Protein AF-A0AAV8Z9W7-F1 (afdb_monomer_lite)

Sequence (298 aa):
MNSKKLKKGDIYALQKGNVKVIKWMDKRPVSMLSTCSNHNATLIETGKTQRNGDAVKKPLCVLDYNNAKKRSRFQPRKRKQTGRMRDAAKKMRTQTHETGEDCKFTKLKCFQNINVEEQRIIIKEFNVVPTYDSQNKNVMRMLLSTTIHIVEVPICYKAIISLHGITPRRLQTIQNQMTTHGKVLSDKRGRHKNRPHALSQNTLTKVNEHIQSLQGRKSHYSLNKSEKLYLPDELSVKKLHEMYLEKFKSFPISYHSYRKIFITDYNISFGYPRYDTCSKCDEFTSQESILKKEDSRS

Radius of gyration: 37.66 Å; chains: 1; bounding box: 87×57×101 Å

Structure (mmCIF, N/CA/C/O backbone):
data_AF-A0AAV8Z9W7-F1
#
_entry.id   AF-A0AAV8Z9W7-F1
#
loop_
_atom_site.group_PDB
_atom_site.id
_atom_site.type_symbol
_atom_site.label_atom_id
_atom_site.label_alt_id
_atom_site.label_comp_id
_atom_site.label_asym_id
_atom_site.label_entity_id
_atom_site.label_seq_id
_atom_site.pdbx_PDB_ins_code
_atom_site.Cartn_x
_atom_site.Cartn_y
_atom_site.Cartn_z
_atom_site.occupancy
_atom_site.B_iso_or_equiv
_atom_site.auth_seq_id
_atom_site.auth_comp_id
_atom_site.auth_asym_id
_atom_site.auth_atom_id
_atom_site.pdbx_PDB_model_num
ATOM 1 N N . MET A 1 1 ? -58.110 -17.222 29.889 1.00 40.84 1 MET A N 1
ATOM 2 C CA . MET A 1 1 ? -57.563 -18.585 30.089 1.00 40.84 1 MET A CA 1
ATOM 3 C C . MET A 1 1 ? -56.278 -18.484 30.897 1.00 40.84 1 MET A C 1
ATOM 5 O O . MET A 1 1 ? -55.318 -17.901 30.408 1.00 40.84 1 MET A O 1
ATOM 9 N N . ASN A 1 2 ? -56.284 -18.977 32.139 1.00 36.91 2 ASN A N 1
ATOM 10 C CA . ASN A 1 2 ? -55.142 -18.935 33.059 1.00 36.91 2 ASN A CA 1
ATOM 11 C C . ASN A 1 2 ? -53.870 -19.487 32.399 1.00 36.91 2 ASN A C 1
ATOM 13 O O . ASN A 1 2 ? -53.804 -20.670 32.061 1.00 36.91 2 ASN A O 1
ATOM 17 N N . SER A 1 3 ? -52.847 -18.646 32.225 1.00 53.34 3 SER A N 1
ATOM 18 C CA . SER A 1 3 ? -51.539 -19.092 31.750 1.00 53.34 3 SER A CA 1
ATOM 19 C C . SER A 1 3 ? -50.878 -19.920 32.852 1.00 53.34 3 SER A C 1
ATOM 21 O O . SER A 1 3 ? -50.260 -19.362 33.762 1.00 53.34 3 SER A O 1
ATOM 23 N N . LYS A 1 4 ? -51.020 -21.250 32.806 1.00 59.09 4 LYS A N 1
ATOM 24 C CA . LYS A 1 4 ? -50.243 -22.149 33.669 1.00 59.09 4 LYS A CA 1
ATOM 25 C C . LYS A 1 4 ? -48.762 -21.771 33.535 1.00 59.09 4 LYS A C 1
ATOM 27 O O . LYS A 1 4 ? -48.207 -21.806 32.435 1.00 59.09 4 LYS A O 1
ATOM 32 N N . LYS A 1 5 ? -48.135 -21.352 34.640 1.00 70.50 5 LYS A N 1
ATOM 33 C CA . LYS A 1 5 ? -46.687 -21.119 34.693 1.00 70.50 5 LYS A CA 1
ATOM 34 C C . LYS A 1 5 ? -46.006 -22.473 34.505 1.00 70.50 5 LYS A C 1
ATOM 36 O O . LYS A 1 5 ? -46.085 -23.329 35.377 1.00 70.50 5 LYS A O 1
ATOM 41 N N . LEU A 1 6 ? -45.393 -22.658 33.345 1.00 75.44 6 LEU A N 1
ATOM 42 C CA . LEU A 1 6 ? -44.648 -23.862 33.000 1.00 75.44 6 LEU A CA 1
ATOM 43 C C . LEU A 1 6 ? -43.367 -23.944 33.843 1.00 75.44 6 LEU A C 1
ATOM 45 O O . LEU A 1 6 ? -42.627 -22.960 33.947 1.00 75.44 6 LEU A O 1
ATOM 49 N N . LYS A 1 7 ? -43.098 -25.110 34.426 1.00 82.88 7 LYS A N 1
ATOM 50 C CA . LYS A 1 7 ? -41.852 -25.435 35.127 1.00 82.88 7 LYS A CA 1
ATOM 51 C C . LYS A 1 7 ? -40.765 -25.830 34.123 1.00 82.88 7 LYS A C 1
ATOM 53 O O . LYS A 1 7 ? -41.046 -26.144 32.970 1.00 82.88 7 LYS A O 1
ATOM 58 N N . LYS A 1 8 ? -39.498 -25.802 34.546 1.00 81.50 8 LYS A N 1
ATOM 59 C CA . LYS A 1 8 ? -38.365 -26.259 33.722 1.00 81.50 8 LYS A CA 1
ATOM 60 C C . LYS A 1 8 ? -38.578 -27.723 33.320 1.00 81.50 8 LYS A C 1
ATOM 62 O O . LYS A 1 8 ? -38.774 -28.566 34.186 1.00 81.50 8 LYS A O 1
ATOM 67 N N . GLY A 1 9 ? -38.489 -28.008 32.025 1.00 80.81 9 GLY A N 1
ATOM 68 C CA . GLY A 1 9 ? -38.781 -29.314 31.437 1.00 80.81 9 GLY A CA 1
ATOM 69 C C . GLY A 1 9 ? -40.189 -29.422 30.850 1.00 80.81 9 GLY A C 1
ATOM 70 O O . GLY A 1 9 ? -40.392 -30.251 29.969 1.00 80.81 9 GLY A O 1
ATOM 71 N N . ASP A 1 10 ? -41.129 -28.558 31.246 1.00 87.31 10 ASP A N 1
ATOM 72 C CA . ASP A 1 10 ? -42.495 -28.616 30.732 1.00 87.31 10 ASP A CA 1
ATOM 73 C C . ASP A 1 10 ? -42.547 -28.239 29.251 1.00 87.31 10 ASP A C 1
ATOM 75 O O . ASP A 1 10 ? -41.833 -27.352 28.761 1.00 87.31 10 ASP A O 1
ATOM 79 N N . ILE A 1 11 ? -43.456 -28.897 28.542 1.00 90.38 11 ILE A N 1
ATOM 80 C CA . ILE A 1 11 ? -43.748 -28.644 27.141 1.00 90.38 11 ILE A CA 1
ATOM 81 C C . ILE A 1 11 ? -45.256 -28.671 26.921 1.00 90.38 11 ILE A C 1
ATOM 83 O O . ILE A 1 11 ? -45.965 -29.498 27.487 1.00 90.38 11 ILE A O 1
ATOM 87 N N . TYR A 1 12 ? -45.752 -27.774 26.076 1.00 89.38 12 TYR A N 1
ATOM 88 C CA . TYR A 1 12 ? -47.088 -27.899 25.508 1.00 89.38 12 TYR A CA 1
ATOM 89 C C . TYR A 1 12 ? -47.067 -27.543 24.028 1.00 89.38 12 TYR A C 1
ATOM 91 O O . TYR A 1 12 ? -46.213 -26.781 23.563 1.00 89.38 12 TYR A O 1
ATOM 99 N N . ALA A 1 13 ? -48.032 -28.083 23.291 1.00 88.69 13 ALA A N 1
ATOM 100 C CA . ALA A 1 13 ? -48.260 -27.728 21.904 1.00 88.69 13 ALA A CA 1
ATOM 101 C C . ALA A 1 13 ? -49.717 -27.332 21.679 1.00 88.69 13 ALA A C 1
ATOM 103 O O . ALA A 1 13 ? -50.625 -27.874 22.302 1.00 88.69 13 ALA A O 1
ATOM 104 N N . LEU A 1 14 ? -49.918 -26.383 20.773 1.00 90.06 14 LEU A N 1
ATOM 105 C CA . LEU A 1 14 ? -51.214 -26.002 20.228 1.00 90.06 14 LEU A CA 1
ATOM 106 C C . LEU A 1 14 ? -51.161 -26.212 18.719 1.00 90.06 14 LEU A C 1
ATOM 108 O O . LEU A 1 14 ? -50.183 -25.819 18.083 1.00 90.06 14 LEU A O 1
ATOM 112 N N . GLN A 1 15 ? -52.201 -26.805 18.143 1.00 91.38 15 GLN A N 1
ATOM 113 C CA . GLN A 1 15 ? -52.314 -26.993 16.701 1.00 91.38 15 GLN A CA 1
ATOM 114 C C . GLN A 1 15 ? -53.577 -26.305 16.186 1.00 91.38 15 GLN A C 1
ATOM 116 O O . GLN A 1 15 ? -54.659 -26.490 16.739 1.00 91.38 15 GLN A O 1
ATOM 121 N N . LYS A 1 16 ? -53.432 -25.515 15.118 1.00 90.62 16 LYS A N 1
ATOM 122 C CA . LYS A 1 16 ? -54.547 -24.937 14.361 1.00 90.62 16 LYS A CA 1
ATOM 123 C C . LYS A 1 16 ? -54.288 -25.176 12.875 1.00 90.62 16 LYS A C 1
ATOM 125 O O . LYS A 1 16 ? -53.366 -24.597 12.300 1.00 90.62 16 LYS A O 1
ATOM 130 N N . GLY A 1 17 ? -55.079 -26.059 12.266 1.00 90.06 17 GLY A N 1
ATOM 131 C CA . GLY A 1 17 ? -54.824 -26.550 10.909 1.00 90.06 17 GLY A CA 1
ATOM 132 C C . GLY A 1 17 ? -53.455 -27.236 10.809 1.00 90.06 17 GLY A C 1
ATOM 133 O O . GLY A 1 17 ? -53.114 -28.080 11.640 1.00 90.06 17 GLY A O 1
ATOM 134 N N . ASN A 1 18 ? -52.652 -26.823 9.826 1.00 90.88 18 ASN A N 1
ATOM 135 C CA . ASN A 1 18 ? -51.308 -27.364 9.579 1.00 90.88 18 ASN A CA 1
ATOM 136 C C . ASN A 1 18 ? -50.204 -26.682 10.399 1.00 90.88 18 ASN A C 1
ATOM 138 O O . ASN A 1 18 ? -49.037 -27.042 10.271 1.00 90.88 18 ASN A O 1
ATOM 142 N N . VAL A 1 19 ? -50.539 -25.685 11.223 1.00 91.62 19 VAL A N 1
ATOM 143 C CA . VAL A 1 19 ? -49.563 -24.938 12.020 1.00 91.62 19 VAL A CA 1
ATOM 144 C C . VAL A 1 19 ? -49.592 -25.428 13.464 1.00 91.62 19 VAL A C 1
ATOM 146 O O . VAL A 1 19 ? -50.640 -25.449 14.113 1.00 91.62 19 VAL A O 1
ATOM 149 N N . LYS A 1 20 ? -48.414 -25.779 13.979 1.00 93.06 20 LYS A N 1
ATOM 150 C CA . LYS A 1 20 ? -48.165 -26.172 15.364 1.00 93.06 20 LYS A CA 1
ATOM 151 C C . LYS A 1 20 ? -47.326 -25.107 16.064 1.00 93.06 20 LYS A C 1
ATOM 153 O O . LYS A 1 20 ? -46.276 -24.695 15.568 1.00 93.06 20 LYS A O 1
ATOM 158 N N . VAL A 1 21 ? -47.773 -24.691 17.241 1.00 93.00 21 VAL A N 1
ATOM 159 C CA . VAL A 1 21 ? -47.029 -23.842 18.173 1.00 93.00 21 VAL A CA 1
ATOM 160 C C . VAL A 1 21 ? -46.587 -24.717 19.333 1.00 93.00 21 VAL A C 1
ATOM 162 O O . VAL A 1 21 ? -47.425 -25.207 20.080 1.00 93.00 21 VAL A O 1
ATOM 165 N N . ILE A 1 22 ? -45.282 -24.913 19.493 1.00 93.56 22 ILE A N 1
ATOM 166 C CA . ILE A 1 22 ? -44.692 -25.726 20.560 1.00 93.56 22 ILE A CA 1
ATOM 167 C C . ILE A 1 22 ? -43.956 -24.791 21.510 1.00 93.56 22 ILE A C 1
ATOM 169 O O . ILE A 1 22 ? -43.027 -24.099 21.093 1.00 93.56 22 ILE A O 1
ATOM 173 N N . LYS A 1 23 ? -44.345 -24.772 22.784 1.00 92.44 23 LYS A N 1
ATOM 174 C CA . LYS A 1 23 ? -43.664 -24.000 23.824 1.00 92.44 23 LYS A CA 1
ATOM 175 C C . LYS A 1 23 ? -43.035 -24.943 24.836 1.00 92.44 23 LYS A C 1
ATOM 177 O O . LYS A 1 23 ? -43.714 -25.783 25.415 1.00 92.44 23 LYS A O 1
ATOM 182 N N . TRP A 1 24 ? -41.737 -24.785 25.041 1.00 93.25 24 TRP A N 1
ATOM 183 C CA . TRP A 1 24 ? -40.914 -25.608 25.917 1.00 93.25 24 TRP A CA 1
ATOM 184 C C . TRP A 1 24 ? -40.154 -24.722 26.902 1.00 93.25 24 TRP A C 1
ATOM 186 O O . TRP A 1 24 ? -39.603 -23.689 26.518 1.00 93.25 24 TRP A O 1
ATOM 196 N N . MET A 1 25 ? -40.119 -25.112 28.172 1.00 87.62 25 MET A N 1
ATOM 197 C CA . MET A 1 25 ? -39.335 -24.431 29.198 1.00 87.62 25 MET A CA 1
ATOM 198 C C . MET A 1 25 ? -37.992 -25.114 29.405 1.00 87.62 25 MET A C 1
ATOM 200 O O . MET A 1 25 ? -37.913 -26.194 29.984 1.00 87.62 25 MET A O 1
ATOM 204 N N . ASP A 1 26 ? -36.921 -24.436 29.009 1.00 84.25 26 ASP A N 1
ATOM 205 C CA . ASP A 1 26 ? -35.566 -24.756 29.464 1.00 84.25 26 ASP A CA 1
ATOM 206 C C . ASP A 1 26 ? -35.220 -23.858 30.671 1.00 84.25 26 ASP A C 1
ATOM 208 O O . ASP A 1 26 ? -36.028 -23.678 31.581 1.00 84.25 26 ASP A O 1
ATOM 212 N N . LYS A 1 27 ? -34.060 -23.192 30.660 1.00 81.25 27 LYS A N 1
ATOM 213 C CA . LYS A 1 27 ? -33.782 -22.028 31.520 1.00 81.25 27 LYS A CA 1
ATOM 214 C C . LYS A 1 27 ? -34.691 -20.829 31.219 1.00 81.25 27 LYS A C 1
ATOM 216 O O . LYS A 1 27 ? -34.863 -19.962 32.068 1.00 81.25 27 LYS A O 1
ATOM 221 N N . ARG A 1 28 ? -35.214 -20.741 29.992 1.00 81.94 28 ARG A N 1
ATOM 222 C CA . ARG A 1 28 ? -36.137 -19.703 29.508 1.00 81.94 28 ARG A CA 1
ATOM 223 C C . ARG A 1 28 ? -37.217 -20.355 28.633 1.00 81.94 28 ARG A C 1
ATOM 225 O O . ARG A 1 28 ? -36.940 -21.410 28.056 1.00 81.94 28 ARG A O 1
ATOM 232 N N . PRO A 1 29 ? -38.410 -19.747 28.506 1.00 88.44 29 PRO A N 1
ATOM 233 C CA . PRO A 1 29 ? -39.416 -20.207 27.555 1.00 88.44 29 PRO A CA 1
ATOM 234 C C . PRO A 1 29 ? -38.888 -20.108 26.125 1.00 88.44 29 PRO A C 1
ATOM 236 O O . PRO A 1 29 ? -38.445 -19.046 25.688 1.00 88.44 29 PRO A O 1
ATOM 239 N N . VAL A 1 30 ? -38.984 -21.207 25.389 1.00 90.81 30 VAL A N 1
ATOM 240 C CA . VAL A 1 30 ? -38.721 -21.286 23.954 1.00 90.81 30 VAL A CA 1
ATOM 241 C C . VAL A 1 30 ? -40.038 -21.601 23.262 1.00 90.81 30 VAL A C 1
ATOM 243 O O . VAL A 1 30 ? -40.653 -22.623 23.549 1.00 90.81 30 VAL A O 1
ATOM 246 N N . SER A 1 31 ? -40.461 -20.733 22.347 1.00 92.06 31 SER A N 1
ATOM 247 C CA . SER A 1 31 ? -41.635 -20.952 21.501 1.00 92.06 31 SER A CA 1
ATOM 248 C C . SER A 1 31 ? -41.185 -21.207 20.067 1.00 92.06 31 SER A C 1
ATOM 250 O O . SER A 1 31 ? -40.443 -20.406 19.503 1.00 92.06 31 SER A O 1
ATOM 252 N N . MET A 1 32 ? -41.649 -22.303 19.479 1.00 92.50 32 MET A N 1
ATOM 253 C CA . MET A 1 32 ? -41.390 -22.694 18.099 1.00 92.50 32 MET A CA 1
ATOM 254 C C . MET A 1 32 ? -42.704 -22.738 17.327 1.00 92.50 32 MET A C 1
ATOM 256 O O . MET A 1 32 ? -43.690 -23.299 17.800 1.00 92.50 32 MET A O 1
ATOM 260 N N . LEU A 1 33 ? -42.695 -22.179 16.124 1.00 93.31 33 LEU A N 1
ATOM 261 C CA . LEU A 1 33 ? -43.746 -22.344 15.127 1.00 93.31 33 LEU A CA 1
ATOM 262 C C . LEU A 1 33 ? -43.267 -23.354 14.094 1.00 93.31 33 LEU A C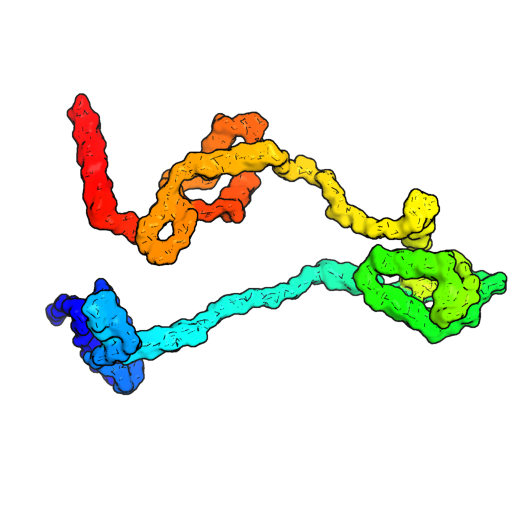 1
ATOM 264 O O . LEU A 1 33 ? -42.123 -23.283 13.641 1.00 93.31 33 LEU A O 1
ATOM 268 N N . SER A 1 34 ? -44.120 -24.299 13.722 1.00 91.19 34 SER A N 1
ATOM 269 C CA . SER A 1 34 ? -43.782 -25.259 12.685 1.00 91.19 34 SER A CA 1
ATOM 270 C C . SER A 1 34 ? -44.995 -25.775 11.933 1.00 91.19 34 SER A C 1
ATOM 272 O O . SER A 1 34 ? -46.063 -25.951 12.505 1.00 91.19 34 SER A O 1
ATOM 274 N N . THR A 1 35 ? -44.789 -26.061 10.654 1.00 92.69 35 THR A N 1
ATOM 275 C CA . THR A 1 35 ? -45.727 -26.768 9.781 1.00 92.69 35 THR A CA 1
ATOM 276 C C . THR A 1 35 ? -45.356 -28.239 9.569 1.00 92.69 35 THR A C 1
ATOM 278 O O . THR A 1 35 ? -46.045 -28.945 8.841 1.00 92.69 35 THR A O 1
ATOM 281 N N . CYS A 1 36 ? -44.274 -28.731 10.189 1.00 89.25 36 CYS A N 1
ATOM 282 C CA . CYS A 1 36 ? -43.839 -30.116 10.022 1.00 89.25 36 CYS A CA 1
ATOM 283 C C . CYS A 1 36 ? -44.758 -31.078 10.788 1.00 89.25 36 CYS A C 1
ATOM 285 O O . CYS A 1 36 ? -45.020 -30.906 11.985 1.00 89.25 36 CYS A O 1
ATOM 287 N N . SER A 1 37 ? -45.202 -32.140 10.117 1.00 85.94 37 SER A N 1
ATOM 288 C CA . SER A 1 37 ? -46.105 -33.147 10.688 1.00 85.94 37 SER A CA 1
ATOM 289 C C . SER A 1 37 ? -45.472 -33.932 11.842 1.00 85.94 37 SER A C 1
ATOM 291 O O . SER A 1 37 ? -46.160 -34.244 12.810 1.00 85.94 37 SER A O 1
ATOM 293 N N . ASN A 1 38 ? -44.162 -34.175 11.800 1.00 87.56 38 ASN A N 1
ATOM 294 C CA . ASN A 1 38 ? -43.409 -34.916 12.819 1.00 87.56 38 ASN A CA 1
ATOM 295 C C . ASN A 1 38 ? -43.036 -34.086 14.064 1.00 87.56 38 ASN A C 1
ATOM 297 O O . ASN A 1 38 ? -42.592 -34.641 15.068 1.00 87.56 38 ASN A O 1
ATOM 301 N N . HIS A 1 39 ? -43.213 -32.763 14.040 1.00 90.88 39 HIS A N 1
ATOM 302 C CA . HIS A 1 39 ? -42.937 -31.923 15.200 1.00 90.88 39 HIS A CA 1
ATOM 303 C C . HIS A 1 39 ? -44.073 -32.034 16.218 1.00 90.88 39 HIS A C 1
ATOM 305 O O . HIS A 1 39 ? -45.143 -31.456 16.032 1.00 90.88 39 HIS A O 1
ATOM 311 N N . ASN A 1 40 ? -43.828 -32.768 17.302 1.00 85.19 40 ASN A N 1
ATOM 312 C CA . ASN A 1 40 ? -44.799 -33.031 18.364 1.00 85.19 40 ASN A CA 1
ATOM 313 C C . ASN A 1 40 ? -44.292 -32.534 19.728 1.00 85.19 40 ASN A C 1
ATOM 315 O O . ASN A 1 40 ? -43.126 -32.162 19.880 1.00 85.19 40 ASN A O 1
ATOM 319 N N . ALA A 1 41 ? -45.173 -32.533 20.732 1.00 85.00 41 ALA A N 1
ATOM 320 C CA . ALA A 1 41 ? -44.874 -32.122 22.108 1.00 85.00 41 ALA A CA 1
ATOM 321 C C . ALA A 1 41 ? -44.085 -33.186 22.902 1.00 85.00 41 ALA A C 1
ATOM 323 O O . ALA A 1 41 ? -44.331 -33.395 24.086 1.00 85.00 41 ALA A O 1
ATOM 324 N N . THR A 1 42 ? -43.152 -33.878 22.255 1.00 86.25 42 THR A N 1
ATOM 325 C CA . THR A 1 42 ? -42.349 -34.947 22.853 1.00 86.25 42 THR A CA 1
ATOM 326 C C . THR A 1 42 ? -40.903 -34.500 22.994 1.00 86.25 42 THR A C 1
ATOM 328 O O . THR A 1 42 ? -40.319 -33.908 22.082 1.00 86.25 42 THR A O 1
ATOM 331 N N . LEU A 1 43 ? -40.312 -34.787 24.150 1.00 88.75 43 LEU A N 1
ATOM 332 C CA . LEU A 1 43 ? -38.910 -34.504 24.422 1.00 88.75 43 LEU A CA 1
ATOM 333 C C . LEU A 1 43 ? -38.048 -35.690 23.985 1.00 88.75 43 LEU A C 1
ATOM 335 O O . LEU A 1 43 ? -38.282 -36.818 24.405 1.00 88.75 43 LEU A O 1
ATOM 339 N N . ILE A 1 44 ? -37.041 -35.414 23.163 1.00 88.62 44 ILE A N 1
ATOM 340 C CA . ILE A 1 44 ? -36.108 -36.395 22.607 1.00 88.62 44 ILE A CA 1
ATOM 341 C C . ILE A 1 44 ? -34.730 -36.159 23.221 1.00 88.62 44 ILE A C 1
ATOM 343 O O . ILE A 1 44 ? -34.308 -35.014 23.418 1.00 88.62 44 ILE A O 1
ATOM 347 N N . GLU A 1 45 ? -34.024 -37.239 23.537 1.00 88.88 45 GLU A N 1
ATOM 348 C CA . GLU A 1 45 ? -32.658 -37.175 24.045 1.00 88.88 45 GLU A CA 1
ATOM 349 C C . GLU A 1 45 ? -31.696 -36.641 22.986 1.00 88.88 45 GLU A C 1
ATOM 351 O O . GLU A 1 45 ? -31.709 -37.031 21.823 1.00 88.88 45 GLU A O 1
ATOM 356 N N . THR A 1 46 ? -30.846 -35.704 23.395 1.00 84.38 46 THR A N 1
ATOM 357 C CA . THR A 1 46 ? -29.951 -34.993 22.472 1.00 84.38 46 THR A CA 1
ATOM 358 C C . THR A 1 46 ? -28.576 -35.647 22.316 1.00 84.38 46 THR A C 1
ATOM 360 O O . THR A 1 46 ? -27.705 -35.065 21.668 1.00 84.38 46 THR A O 1
ATOM 363 N N . GLY A 1 47 ? -28.357 -36.804 22.955 1.00 82.44 47 GLY A N 1
ATOM 364 C CA . GLY A 1 47 ? -27.050 -37.466 23.063 1.00 82.44 47 GLY A CA 1
ATOM 365 C C . GLY A 1 47 ? -26.039 -36.709 23.934 1.00 82.44 47 GLY A C 1
ATOM 366 O O . GLY A 1 47 ? -24.846 -36.987 23.888 1.00 82.44 47 GLY A O 1
ATOM 367 N N . LYS A 1 48 ? -26.493 -35.706 24.697 1.00 83.19 48 LYS A N 1
ATOM 368 C CA . LYS A 1 48 ? -25.664 -34.899 25.599 1.00 83.19 48 LYS A CA 1
ATOM 369 C C . LYS A 1 48 ? -26.093 -35.114 27.036 1.00 83.19 48 LYS A C 1
ATOM 371 O O . LYS A 1 48 ? -27.290 -35.140 27.310 1.00 83.19 48 LYS A O 1
ATOM 376 N N . THR A 1 49 ? -25.128 -35.158 27.938 1.00 87.38 49 THR A N 1
ATOM 377 C CA . THR A 1 49 ? -25.353 -35.224 29.381 1.00 87.38 49 THR A CA 1
ATOM 378 C C . THR A 1 49 ? -25.086 -33.869 30.031 1.00 87.38 49 THR A C 1
ATOM 380 O O . THR A 1 49 ? -24.268 -33.064 29.573 1.00 87.38 49 THR A O 1
ATOM 383 N N . GLN A 1 50 ? -25.845 -33.569 31.078 1.00 78.56 50 GLN A N 1
ATOM 384 C CA . GLN A 1 50 ? -25.573 -32.457 31.978 1.00 78.56 50 GLN A CA 1
ATOM 385 C C . GLN A 1 50 ? -24.420 -32.823 32.929 1.00 78.56 50 GLN A C 1
ATOM 387 O O . GLN A 1 50 ? -24.013 -33.977 33.028 1.00 78.56 50 GLN A O 1
ATOM 392 N N . ARG A 1 51 ? -23.886 -31.834 33.661 1.00 76.31 51 ARG A N 1
ATOM 393 C CA . ARG A 1 51 ? -22.792 -32.053 34.633 1.00 76.31 51 ARG A CA 1
ATOM 394 C C . ARG A 1 51 ? -23.168 -32.998 35.779 1.00 76.31 51 ARG A C 1
ATOM 396 O O . ARG A 1 51 ? -22.282 -33.567 36.395 1.00 76.31 51 ARG A O 1
ATOM 403 N N . ASN A 1 52 ? -24.458 -33.133 36.059 1.00 77.69 52 ASN A N 1
ATOM 404 C CA . ASN A 1 52 ? -25.016 -34.040 37.057 1.00 77.69 52 ASN A CA 1
ATOM 405 C C . ASN A 1 52 ? -25.309 -35.449 36.498 1.00 77.69 52 ASN A C 1
ATOM 407 O O . ASN A 1 52 ? -25.888 -36.255 37.208 1.00 77.69 52 ASN A O 1
ATOM 411 N N . GLY A 1 53 ? -24.943 -35.740 35.242 1.00 79.56 53 GLY A N 1
ATOM 412 C CA . GLY A 1 53 ? -25.151 -37.043 34.601 1.00 79.56 53 GLY A CA 1
ATOM 413 C C . GLY A 1 53 ? -26.459 -37.176 33.813 1.00 79.56 53 GLY A C 1
ATOM 414 O O . GLY A 1 53 ? -26.545 -38.035 32.940 1.00 79.56 53 GLY A O 1
ATOM 415 N N . ASP A 1 54 ? -27.440 -36.295 34.022 1.00 82.25 54 ASP A N 1
ATOM 416 C CA . ASP A 1 54 ? -28.752 -36.412 33.374 1.00 82.25 54 ASP A CA 1
ATOM 417 C C . ASP A 1 54 ? -28.696 -36.181 31.860 1.00 82.25 54 ASP A C 1
ATOM 419 O O . ASP A 1 54 ? -28.084 -35.220 31.374 1.00 82.25 54 ASP A O 1
ATOM 423 N N . ALA A 1 55 ? -29.432 -36.993 31.101 1.00 86.12 55 ALA A N 1
ATOM 424 C CA . ALA A 1 55 ? -29.610 -36.788 29.669 1.00 86.12 55 ALA A CA 1
ATOM 425 C C . ALA A 1 55 ? -30.343 -35.464 29.381 1.00 86.12 55 ALA A C 1
ATOM 427 O O . ALA A 1 55 ? -31.422 -35.173 29.902 1.00 86.12 55 ALA A O 1
ATOM 428 N N . VAL A 1 56 ? -29.772 -34.644 28.498 1.00 85.69 56 VAL A N 1
ATOM 429 C CA . VAL A 1 56 ? -30.399 -33.415 28.007 1.00 85.69 56 VAL A CA 1
ATOM 430 C C . VAL A 1 56 ? -31.469 -33.796 26.991 1.00 85.69 56 VAL A C 1
ATOM 432 O O . VAL A 1 56 ? -31.145 -34.339 25.931 1.00 85.69 56 VAL A O 1
ATOM 435 N N . LYS A 1 57 ? -32.724 -33.443 27.282 1.00 90.00 57 LYS A N 1
ATOM 436 C CA . LYS A 1 57 ? -33.885 -33.693 26.418 1.00 90.00 57 LYS A CA 1
ATOM 437 C C . LYS A 1 57 ? -34.415 -32.394 25.805 1.00 90.00 57 LYS A C 1
ATOM 439 O O . LYS A 1 57 ? -34.456 -31.366 26.482 1.00 90.00 57 LYS A O 1
ATOM 444 N N . LYS A 1 58 ? -34.790 -32.418 24.521 1.00 91.94 58 LYS A N 1
ATOM 445 C CA . LYS A 1 58 ? -35.325 -31.260 23.777 1.00 91.94 58 LYS A CA 1
ATOM 446 C C . LYS A 1 58 ? -36.426 -31.668 22.793 1.00 91.94 58 LYS A C 1
ATOM 448 O O . LYS A 1 58 ? -36.402 -32.797 22.313 1.00 91.94 58 LYS A O 1
ATOM 453 N N . PRO A 1 59 ? -37.351 -30.762 22.433 1.00 93.62 59 PRO A N 1
ATOM 454 C CA . PRO A 1 59 ? -38.338 -31.033 21.390 1.00 93.62 59 PRO A CA 1
ATOM 455 C C . PRO A 1 59 ? -37.674 -31.208 20.017 1.00 93.62 59 PRO A C 1
ATOM 457 O O . PRO A 1 59 ? -36.706 -30.502 19.710 1.00 93.62 59 PRO A O 1
ATOM 460 N N . LEU A 1 60 ? -38.236 -32.069 19.162 1.00 92.69 60 LEU A N 1
ATOM 461 C CA . LEU A 1 60 ? -37.708 -32.330 17.812 1.00 92.69 60 LEU A CA 1
ATOM 462 C C . LEU A 1 60 ? -37.554 -31.046 16.984 1.00 92.69 60 LEU A C 1
ATOM 464 O O . LEU A 1 60 ? -36.498 -30.793 16.413 1.00 92.69 60 LEU A O 1
ATOM 468 N N . CYS A 1 61 ? -38.559 -30.167 17.025 1.00 90.88 61 CYS A N 1
ATOM 469 C CA . CYS A 1 61 ? -38.548 -28.905 16.283 1.00 90.88 61 CYS A CA 1
ATOM 470 C C . CYS A 1 61 ? -37.363 -27.991 16.645 1.00 90.88 61 CYS A C 1
ATOM 472 O O . CYS A 1 61 ? -36.847 -27.259 15.799 1.00 90.88 61 CYS A O 1
ATOM 474 N N . VAL A 1 62 ? -36.901 -28.040 17.898 1.00 91.25 62 VAL A N 1
ATOM 475 C CA . VAL A 1 62 ? -35.738 -27.278 18.372 1.00 91.25 62 VAL A CA 1
ATOM 476 C C . VAL A 1 62 ? -34.441 -27.918 17.878 1.00 91.25 62 VAL A C 1
ATOM 478 O O . VAL A 1 62 ? -33.484 -27.206 17.561 1.00 91.25 62 VAL A O 1
ATOM 481 N N . LEU A 1 63 ? -34.379 -29.250 17.818 1.00 90.38 63 LEU A N 1
ATOM 482 C CA . LEU A 1 63 ? -33.224 -29.971 17.282 1.00 90.38 63 LEU A CA 1
ATOM 483 C C . LEU A 1 63 ? -33.043 -29.690 15.794 1.00 90.38 63 LEU A C 1
ATOM 485 O O . LEU A 1 63 ? -31.953 -29.278 15.390 1.00 90.38 63 LEU A O 1
ATOM 489 N N . ASP A 1 64 ? -34.118 -29.802 15.022 1.00 90.50 64 ASP A N 1
ATOM 490 C CA . ASP A 1 64 ? -34.101 -29.579 13.579 1.00 90.50 64 ASP A CA 1
ATOM 491 C C . ASP A 1 64 ? -33.733 -28.133 13.241 1.00 90.50 64 ASP A C 1
ATOM 493 O O . ASP A 1 64 ? -32.837 -27.897 12.426 1.00 90.50 64 ASP A O 1
ATOM 497 N N . TYR A 1 65 ? -34.300 -27.157 13.959 1.00 89.00 65 TYR A N 1
ATOM 498 C CA . TYR A 1 65 ? -33.916 -25.750 13.819 1.00 89.00 65 TYR A CA 1
ATOM 499 C C . TYR A 1 65 ? -32.422 -25.520 14.096 1.00 89.00 65 TYR A C 1
ATOM 501 O O . TYR A 1 65 ? -31.723 -24.858 13.323 1.00 89.00 65 TYR A O 1
ATOM 509 N N . ASN A 1 66 ? -31.894 -26.087 15.185 1.00 88.12 66 ASN A N 1
ATOM 510 C CA . ASN A 1 66 ? -30.479 -25.944 15.528 1.00 88.12 66 ASN A CA 1
ATOM 511 C C . ASN A 1 66 ? -29.562 -26.616 14.496 1.00 88.12 66 ASN A C 1
ATOM 513 O O . ASN A 1 66 ? -28.497 -26.078 14.184 1.00 88.12 66 ASN A O 1
ATOM 517 N N . ASN A 1 67 ? -29.956 -27.772 13.963 1.00 85.62 67 ASN A N 1
ATOM 518 C CA . ASN A 1 67 ? -29.204 -28.487 12.934 1.00 85.62 67 ASN A CA 1
ATOM 519 C C . ASN A 1 67 ? -29.195 -27.718 11.605 1.00 85.62 67 ASN A C 1
ATOM 521 O O . ASN A 1 67 ? -28.128 -27.557 11.006 1.00 85.62 67 ASN A O 1
ATOM 525 N N . ALA A 1 68 ? -30.329 -27.145 11.195 1.00 81.75 68 ALA A N 1
ATOM 526 C CA . ALA A 1 68 ? -30.410 -26.264 10.030 1.00 81.75 68 ALA A CA 1
ATOM 527 C C . ALA A 1 68 ? -29.527 -25.012 10.200 1.00 81.75 68 ALA A C 1
ATOM 529 O O . ALA A 1 68 ? -28.753 -24.658 9.307 1.00 81.75 68 ALA A O 1
ATOM 530 N N . LYS A 1 69 ? -29.542 -24.397 11.389 1.00 74.00 69 LYS A N 1
ATOM 531 C CA . LYS A 1 69 ? -28.730 -23.210 11.701 1.00 74.00 69 LYS A CA 1
ATOM 532 C C . LYS A 1 69 ? -27.218 -23.481 11.706 1.00 74.00 69 LYS A C 1
ATOM 534 O O . LYS A 1 69 ? -26.433 -22.578 11.424 1.00 74.00 69 LYS A O 1
ATOM 539 N N . LYS A 1 70 ? -26.777 -24.714 11.995 1.00 68.81 70 LYS A N 1
ATOM 540 C CA . LYS A 1 70 ? -25.358 -25.105 11.855 1.00 68.81 70 LYS A CA 1
ATOM 541 C C . LYS A 1 70 ? -24.908 -25.111 10.392 1.00 68.81 70 LYS A C 1
ATOM 543 O O . LYS A 1 70 ? -23.781 -24.705 10.119 1.00 68.81 70 LYS A O 1
ATOM 548 N N . ARG A 1 71 ? -25.779 -25.536 9.468 1.00 59.50 71 ARG A N 1
ATOM 549 C CA . ARG A 1 71 ? -25.500 -25.575 8.020 1.00 59.50 71 ARG A CA 1
ATOM 550 C C . ARG A 1 71 ? -25.493 -24.180 7.387 1.00 59.50 71 ARG A C 1
ATOM 552 O O . ARG A 1 71 ? -24.717 -23.939 6.472 1.00 59.50 71 ARG A O 1
ATOM 559 N N . SER A 1 72 ? -26.278 -23.238 7.914 1.00 51.50 72 SER A N 1
ATOM 560 C CA . SER A 1 72 ? -26.379 -21.867 7.392 1.00 51.50 72 SER A CA 1
ATOM 561 C C . SER A 1 72 ? -25.336 -20.884 7.943 1.00 51.50 72 SER A C 1
ATOM 563 O O . SER A 1 72 ? -25.552 -19.671 7.856 1.00 51.50 72 SER A O 1
ATOM 565 N N . ARG A 1 73 ? -24.205 -21.343 8.509 1.00 54.25 73 ARG A N 1
ATOM 566 C CA . ARG A 1 73 ? -23.040 -20.460 8.696 1.00 54.25 73 ARG A CA 1
ATOM 567 C C . ARG A 1 73 ? -22.515 -20.074 7.311 1.00 54.25 73 ARG A C 1
ATOM 569 O O . ARG A 1 73 ? -21.499 -20.588 6.855 1.00 54.25 73 ARG A O 1
ATOM 576 N N . PHE A 1 74 ? -23.199 -19.137 6.657 1.00 48.91 74 PHE A N 1
ATOM 577 C CA . PHE A 1 74 ? -22.594 -18.213 5.719 1.00 48.91 74 PHE A CA 1
ATOM 578 C C . PHE A 1 74 ? -21.456 -17.562 6.501 1.00 48.91 74 PHE A C 1
ATOM 580 O O . PHE A 1 74 ? -21.645 -16.585 7.223 1.00 48.91 74 PHE A O 1
ATOM 587 N N . GLN A 1 75 ? -20.260 -18.147 6.430 1.00 50.84 75 GLN A N 1
ATOM 588 C CA . GLN A 1 75 ? -19.081 -17.337 6.643 1.00 50.84 75 GLN A CA 1
ATOM 589 C C . GLN A 1 75 ? -19.205 -16.231 5.599 1.00 50.84 75 GLN A C 1
ATOM 591 O O . GLN A 1 75 ? -19.376 -16.570 4.421 1.00 50.84 75 GLN A O 1
ATOM 596 N N . PRO A 1 76 ? -19.221 -14.941 5.979 1.00 50.94 76 PRO A N 1
ATOM 597 C CA . PRO A 1 76 ? -19.201 -13.888 4.983 1.00 50.94 76 PRO A CA 1
ATOM 598 C C . PRO A 1 76 ? -18.001 -14.191 4.090 1.00 50.94 76 PRO A C 1
ATOM 600 O O . PRO A 1 76 ? -16.863 -14.186 4.565 1.00 50.94 76 PRO A O 1
ATOM 603 N N . ARG A 1 77 ? -18.254 -14.572 2.828 1.00 53.53 77 ARG A N 1
ATOM 604 C CA . ARG A 1 77 ? -17.182 -14.825 1.867 1.00 53.53 77 ARG A CA 1
ATOM 605 C C . ARG A 1 77 ? -16.362 -13.546 1.876 1.00 53.53 77 ARG A C 1
ATOM 607 O O . ARG A 1 77 ? -16.890 -12.498 1.501 1.00 53.53 77 ARG A O 1
ATOM 614 N N . LYS A 1 78 ? -15.116 -13.602 2.367 1.00 53.84 78 LYS A N 1
ATOM 615 C CA . LYS A 1 78 ? -14.195 -12.469 2.239 1.00 53.84 78 LYS A CA 1
ATOM 616 C C . LYS A 1 78 ? -14.281 -12.046 0.776 1.00 53.84 78 LYS A C 1
ATOM 618 O O . LYS A 1 78 ? -14.144 -12.901 -0.103 1.00 53.84 78 LYS A O 1
ATOM 623 N N . ARG A 1 79 ? -14.618 -10.776 0.514 1.00 55.41 79 ARG A N 1
ATOM 624 C CA . ARG A 1 79 ? -14.656 -10.250 -0.858 1.00 55.41 79 ARG A CA 1
ATOM 625 C C . ARG A 1 79 ? -13.369 -10.698 -1.545 1.00 55.41 79 ARG A C 1
ATOM 627 O O . ARG A 1 79 ? -12.302 -10.565 -0.942 1.00 55.41 79 ARG A O 1
ATOM 634 N N . LYS A 1 80 ? -13.472 -11.254 -2.761 1.00 61.34 80 LYS A N 1
ATOM 635 C CA . LYS A 1 80 ? -12.285 -11.569 -3.566 1.00 61.34 80 LYS A CA 1
ATOM 636 C C . LYS A 1 80 ? -11.418 -10.315 -3.566 1.00 61.34 80 LYS A C 1
ATOM 638 O O . LYS A 1 80 ? -11.908 -9.239 -3.905 1.00 61.34 80 LYS A O 1
ATOM 643 N N . GLN A 1 81 ? -10.176 -10.438 -3.112 1.00 60.88 81 GLN A N 1
ATOM 644 C CA . GLN A 1 81 ? -9.251 -9.317 -3.101 1.00 60.88 81 GLN A CA 1
ATOM 645 C C . GLN A 1 81 ? -8.817 -9.072 -4.546 1.00 60.88 81 GLN A C 1
ATOM 647 O O . GLN A 1 81 ? -7.811 -9.597 -5.009 1.00 60.88 81 GLN A O 1
ATOM 652 N N . THR A 1 82 ? -9.622 -8.327 -5.299 1.00 64.88 82 THR A N 1
ATOM 653 C CA . THR A 1 82 ? -9.196 -7.779 -6.583 1.00 64.88 82 THR A CA 1
ATOM 654 C C . THR A 1 82 ? -8.108 -6.751 -6.293 1.00 64.88 82 THR A C 1
ATOM 656 O O . THR A 1 82 ? -8.311 -5.854 -5.470 1.00 64.88 82 THR A O 1
ATOM 659 N N . GLY A 1 83 ? -6.936 -6.905 -6.918 1.00 72.19 83 GLY A N 1
ATOM 660 C CA . GLY A 1 83 ? -5.853 -5.924 -6.820 1.00 72.19 83 GLY A CA 1
ATOM 661 C C . GLY A 1 83 ? -6.335 -4.520 -7.202 1.00 72.19 83 GLY A C 1
ATOM 662 O O . GLY A 1 83 ? -7.383 -4.353 -7.830 1.00 72.19 83 GLY A O 1
ATOM 663 N N . ARG A 1 84 ? -5.598 -3.474 -6.814 1.00 79.88 84 ARG A N 1
ATOM 664 C CA . ARG A 1 84 ? -6.013 -2.105 -7.149 1.00 79.88 84 ARG A CA 1
ATOM 665 C C . ARG A 1 84 ? -5.935 -1.922 -8.663 1.00 79.88 84 ARG A C 1
ATOM 667 O O . ARG A 1 84 ? -4.911 -2.239 -9.262 1.00 79.88 84 ARG A O 1
ATOM 674 N N . MET A 1 85 ? -6.958 -1.322 -9.277 1.00 81.94 85 MET A N 1
ATOM 675 C CA . MET A 1 85 ? -6.926 -0.998 -10.715 1.00 81.94 85 MET A CA 1
ATOM 676 C C . MET A 1 85 ? -5.688 -0.175 -11.099 1.00 81.94 85 MET A C 1
ATOM 678 O O . MET A 1 85 ? -5.135 -0.351 -12.179 1.00 81.94 85 MET A O 1
ATOM 682 N N . ARG A 1 86 ? -5.191 0.671 -10.184 1.00 81.69 86 ARG A N 1
ATOM 683 C CA . ARG A 1 86 ? -3.936 1.415 -10.363 1.00 81.69 86 ARG A CA 1
ATOM 684 C C . ARG A 1 86 ? -2.726 0.500 -10.578 1.00 81.69 86 ARG A C 1
ATOM 686 O O . ARG A 1 86 ? -1.856 0.847 -11.372 1.00 81.69 86 ARG A O 1
ATOM 693 N N . ASP A 1 87 ? -2.667 -0.637 -9.890 1.00 82.25 87 ASP A N 1
ATOM 694 C CA . ASP A 1 87 ? -1.564 -1.593 -10.007 1.00 82.25 87 ASP A CA 1
ATOM 695 C C . ASP A 1 87 ? -1.642 -2.327 -11.352 1.00 82.25 87 ASP A C 1
ATOM 697 O O . ASP A 1 87 ? -0.632 -2.445 -12.046 1.00 82.25 87 ASP A O 1
ATOM 701 N N . ALA A 1 88 ? -2.852 -2.706 -11.779 1.00 82.81 88 ALA A N 1
ATOM 702 C CA . ALA A 1 88 ? -3.094 -3.254 -13.114 1.00 82.81 88 ALA A CA 1
ATOM 703 C C . ALA A 1 88 ? -2.706 -2.251 -14.215 1.00 82.81 88 ALA A C 1
ATOM 705 O O . ALA A 1 88 ? -1.926 -2.581 -15.101 1.00 82.81 88 ALA A O 1
ATOM 706 N N . ALA A 1 89 ? -3.142 -0.993 -14.111 1.00 84.12 89 ALA A N 1
ATOM 707 C CA . ALA A 1 89 ? -2.793 0.064 -15.062 1.00 84.12 89 ALA A CA 1
ATOM 708 C C . ALA A 1 89 ? -1.289 0.393 -15.075 1.00 84.12 89 ALA A C 1
ATOM 710 O O . ALA A 1 89 ? -0.747 0.815 -16.097 1.00 84.12 89 ALA A O 1
ATOM 711 N N . LYS A 1 90 ? -0.590 0.240 -13.943 1.00 82.56 90 LYS A N 1
ATOM 712 C CA . LYS A 1 90 ? 0.873 0.375 -13.884 1.00 82.56 90 LYS A CA 1
ATOM 713 C C . LYS A 1 90 ? 1.553 -0.764 -14.645 1.00 82.56 90 LYS A C 1
ATOM 715 O O . LYS A 1 90 ? 2.493 -0.498 -15.389 1.00 82.56 90 LYS A O 1
ATOM 720 N N . LYS A 1 91 ? 1.064 -1.997 -14.482 1.00 83.25 91 LYS A N 1
ATOM 721 C CA . LYS A 1 91 ? 1.562 -3.164 -15.215 1.00 83.25 91 LYS A CA 1
ATOM 722 C C . LYS A 1 91 ? 1.327 -3.007 -16.718 1.00 83.25 91 LYS A C 1
ATOM 724 O O . LYS A 1 91 ? 2.296 -3.059 -17.458 1.00 83.25 91 LYS A O 1
ATOM 729 N N . MET A 1 92 ? 0.099 -2.689 -17.137 1.00 83.00 92 MET A N 1
ATOM 730 C CA . MET A 1 92 ? -0.242 -2.471 -18.551 1.00 83.00 92 MET A CA 1
ATOM 731 C C . MET A 1 92 ? 0.693 -1.444 -19.201 1.00 83.00 92 MET A C 1
ATOM 733 O O . MET A 1 92 ? 1.355 -1.766 -20.173 1.00 83.00 92 MET A O 1
ATOM 737 N N . ARG A 1 93 ? 0.870 -0.260 -18.597 1.00 84.12 93 ARG A N 1
ATOM 738 C CA . ARG A 1 93 ? 1.781 0.778 -19.126 1.00 84.12 93 ARG A CA 1
ATOM 739 C C . ARG A 1 93 ? 3.248 0.360 -19.232 1.00 84.12 93 ARG A C 1
ATOM 741 O O . ARG A 1 93 ? 3.989 0.968 -19.988 1.00 84.12 93 ARG A O 1
ATOM 748 N N . THR A 1 94 ? 3.685 -0.606 -18.428 1.00 84.00 94 THR A N 1
ATOM 749 C CA . THR A 1 94 ? 5.071 -1.096 -18.458 1.00 84.00 94 THR A CA 1
ATOM 750 C C . THR A 1 94 ? 5.265 -2.139 -19.567 1.00 84.00 94 THR A C 1
ATOM 752 O O . THR A 1 94 ? 6.397 -2.398 -19.943 1.00 84.00 94 THR A O 1
ATOM 755 N N . GLN A 1 95 ? 4.188 -2.733 -20.093 1.00 88.19 95 GLN A N 1
ATOM 756 C CA . GLN A 1 95 ? 4.216 -3.901 -20.985 1.00 88.19 95 GLN A CA 1
ATOM 757 C C . GLN A 1 95 ? 3.661 -3.614 -22.393 1.00 88.19 95 GLN A C 1
ATOM 759 O O . GLN A 1 95 ? 3.347 -4.543 -23.130 1.00 88.19 95 GLN A O 1
ATOM 764 N N . THR A 1 96 ? 3.501 -2.342 -22.757 1.00 90.06 96 THR A N 1
ATOM 765 C CA . THR A 1 96 ? 2.941 -1.896 -24.046 1.00 90.06 96 THR A CA 1
ATOM 766 C C . THR A 1 96 ? 3.968 -1.117 -24.865 1.00 90.06 96 THR A C 1
ATOM 768 O O . THR A 1 96 ? 3.628 -0.112 -25.482 1.00 90.06 96 THR A O 1
ATOM 771 N N . HIS A 1 97 ? 5.246 -1.493 -24.795 1.00 91.31 97 HIS A N 1
ATOM 772 C CA . HIS A 1 97 ? 6.271 -0.874 -25.630 1.00 91.31 97 HIS A CA 1
ATOM 773 C C . HIS A 1 97 ? 6.187 -1.409 -27.061 1.00 91.31 97 HIS A C 1
ATOM 775 O O . HIS A 1 97 ? 5.916 -2.590 -27.272 1.00 91.31 97 HIS A O 1
ATOM 781 N N . GLU A 1 98 ? 6.466 -0.545 -28.029 1.00 92.38 98 GLU A N 1
ATOM 782 C CA . GLU A 1 98 ? 6.518 -0.880 -29.451 1.00 92.38 98 GLU A CA 1
ATOM 783 C C . GLU A 1 98 ? 7.894 -0.511 -30.000 1.00 92.38 98 GLU A C 1
ATOM 785 O O . GLU A 1 98 ? 8.520 0.448 -29.537 1.00 92.38 98 GLU A O 1
ATOM 790 N N . THR A 1 99 ? 8.377 -1.291 -30.967 1.00 91.88 99 THR A N 1
ATOM 791 C CA . THR A 1 99 ? 9.625 -0.986 -31.667 1.00 91.88 99 THR A CA 1
ATOM 792 C C . THR A 1 99 ? 9.459 0.317 -32.449 1.00 91.88 99 THR A C 1
ATOM 794 O O . THR A 1 99 ? 8.473 0.495 -33.159 1.00 91.88 99 THR A O 1
ATOM 797 N N . GLY A 1 100 ? 10.403 1.241 -32.289 1.00 90.56 100 GLY A N 1
ATOM 798 C CA . GLY A 1 100 ? 10.396 2.525 -32.985 1.00 90.56 100 GLY A CA 1
ATOM 799 C C . GLY A 1 100 ? 10.934 2.444 -34.417 1.00 90.56 100 GLY A C 1
ATOM 800 O O . GLY A 1 100 ? 11.139 1.373 -34.985 1.00 90.56 100 GLY A O 1
ATOM 801 N N . GLU A 1 101 ? 11.223 3.611 -34.989 1.00 89.94 101 GLU A N 1
ATOM 802 C CA . GLU A 1 101 ? 11.806 3.722 -36.329 1.00 89.94 101 GLU A CA 1
ATOM 803 C C . GLU A 1 101 ? 13.262 3.231 -36.394 1.00 89.94 101 GLU A C 1
ATOM 805 O O . GLU A 1 101 ? 14.004 3.276 -35.404 1.00 89.94 101 GLU A O 1
ATOM 810 N N . ASP A 1 102 ? 13.692 2.821 -37.591 1.00 88.31 102 ASP A N 1
ATOM 811 C CA . ASP A 1 102 ? 15.086 2.475 -37.870 1.00 88.31 102 ASP A CA 1
ATOM 812 C C . ASP A 1 102 ? 16.022 3.626 -37.459 1.00 88.31 102 ASP A C 1
ATOM 814 O O . ASP A 1 102 ? 15.790 4.803 -37.750 1.00 88.31 102 ASP A O 1
ATOM 818 N N . CYS A 1 103 ? 17.126 3.280 -36.798 1.00 88.75 103 CYS A N 1
ATOM 819 C CA . CYS A 1 103 ? 18.155 4.233 -36.413 1.00 88.75 103 CYS A CA 1
ATOM 820 C C . CYS A 1 103 ? 18.875 4.886 -37.607 1.00 88.75 103 CYS A C 1
ATOM 822 O O . CYS A 1 103 ? 19.585 5.878 -37.400 1.00 88.75 103 CYS A O 1
ATOM 824 N N . LYS A 1 104 ? 18.730 4.326 -38.820 1.00 87.50 104 LYS A N 1
ATOM 825 C CA . LYS A 1 104 ? 19.337 4.762 -40.091 1.00 87.50 104 LYS A CA 1
ATOM 826 C C . LYS A 1 104 ? 20.864 4.877 -40.024 1.00 87.50 104 LYS A C 1
ATOM 828 O O . LYS A 1 104 ? 21.485 5.626 -40.776 1.00 87.50 104 LYS A O 1
ATOM 833 N N . PHE A 1 105 ? 21.496 4.156 -39.096 1.00 85.81 105 PHE A N 1
ATOM 834 C CA . PHE A 1 105 ? 22.936 4.244 -38.876 1.00 85.81 105 PHE A CA 1
ATOM 835 C C . PHE A 1 105 ? 23.689 3.320 -39.837 1.00 85.81 105 PHE A C 1
ATOM 837 O O . PHE A 1 105 ? 23.771 2.111 -39.627 1.00 85.81 105 PHE A O 1
ATOM 844 N N . THR A 1 106 ? 24.271 3.909 -40.880 1.00 82.75 106 THR A N 1
ATOM 845 C CA . THR A 1 106 ? 24.860 3.196 -42.027 1.00 82.75 106 THR A CA 1
ATOM 846 C C . THR A 1 106 ? 26.088 2.350 -41.695 1.00 82.75 106 THR A C 1
ATOM 848 O O . THR A 1 106 ? 26.335 1.365 -42.383 1.00 82.75 106 THR A O 1
ATOM 851 N N . LYS A 1 107 ? 26.845 2.695 -40.644 1.00 83.75 107 LYS A N 1
ATOM 852 C CA . LYS A 1 107 ? 28.073 1.971 -40.264 1.00 83.75 107 LYS A CA 1
ATOM 853 C C . LYS A 1 107 ? 27.800 0.615 -39.614 1.00 83.75 107 LYS A C 1
ATOM 855 O O . LYS A 1 107 ? 28.492 -0.343 -39.918 1.00 83.75 107 LYS A O 1
ATOM 860 N N . LEU A 1 108 ? 26.813 0.546 -38.718 1.00 83.00 108 LEU A N 1
ATOM 861 C CA . LEU A 1 108 ? 26.473 -0.696 -38.007 1.00 83.00 108 LEU A CA 1
ATOM 862 C C . LEU A 1 108 ? 25.253 -1.406 -38.586 1.00 83.00 108 LEU A C 1
ATOM 864 O O . LEU A 1 108 ? 25.006 -2.543 -38.214 1.00 83.00 108 LEU A O 1
ATOM 868 N N . LYS A 1 109 ? 24.474 -0.742 -39.456 1.00 84.56 109 LYS A N 1
ATOM 869 C CA . LYS A 1 109 ? 23.301 -1.324 -40.127 1.00 84.56 109 LYS A CA 1
ATOM 870 C C . LYS A 1 109 ? 22.363 -2.059 -39.153 1.00 84.56 109 LYS A C 1
ATOM 872 O O . LYS A 1 109 ? 21.872 -3.142 -39.441 1.00 84.56 109 LYS A O 1
ATOM 877 N N . CYS A 1 110 ? 22.121 -1.459 -37.982 1.00 85.19 110 CYS A N 1
ATOM 878 C CA . CYS A 1 110 ? 21.535 -2.145 -36.821 1.00 85.19 110 CYS A CA 1
ATOM 879 C C . CYS A 1 110 ? 20.215 -2.876 -37.137 1.00 85.19 110 CYS A C 1
ATOM 881 O O . CYS A 1 110 ? 20.043 -4.014 -36.727 1.00 85.19 110 CYS A O 1
ATOM 883 N N . PHE A 1 111 ? 19.304 -2.241 -37.882 1.00 85.44 111 PHE A N 1
ATOM 884 C CA . PHE A 1 111 ? 17.993 -2.804 -38.249 1.00 85.44 111 PHE A CA 1
ATOM 885 C C . PHE A 1 111 ? 18.029 -3.750 -39.455 1.00 85.44 111 PHE A C 1
ATOM 887 O O . PHE A 1 111 ? 17.043 -4.420 -39.732 1.00 85.44 111 PHE A O 1
ATOM 894 N N . GLN A 1 112 ? 19.144 -3.797 -40.184 1.00 84.81 112 GLN A N 1
ATOM 895 C CA . GLN A 1 112 ? 19.358 -4.771 -41.257 1.00 84.81 112 GLN A CA 1
ATOM 896 C C . GLN A 1 112 ? 20.001 -6.040 -40.693 1.00 84.81 112 GLN A C 1
ATOM 898 O O . GLN A 1 112 ? 19.662 -7.139 -41.114 1.00 84.81 112 GLN A O 1
ATOM 903 N N . ASN A 1 113 ? 20.895 -5.878 -39.712 1.00 83.44 113 ASN A N 1
ATOM 904 C CA . ASN A 1 113 ? 21.543 -6.984 -39.011 1.00 83.44 113 ASN A CA 1
ATOM 905 C C . ASN A 1 113 ? 20.607 -7.687 -38.022 1.00 83.44 113 ASN A C 1
ATOM 907 O O . ASN A 1 113 ? 20.836 -8.848 -37.715 1.00 83.44 113 ASN A O 1
ATOM 911 N N . ILE A 1 114 ? 19.586 -6.985 -37.519 1.00 83.94 114 ILE A N 1
ATOM 912 C CA . ILE A 1 114 ? 18.539 -7.554 -36.669 1.00 83.94 114 ILE A CA 1
ATOM 913 C C . ILE A 1 114 ? 17.281 -7.644 -37.516 1.00 83.94 114 ILE A C 1
ATOM 915 O O . ILE A 1 114 ? 16.667 -6.618 -37.818 1.00 83.94 114 ILE A O 1
ATOM 919 N N . ASN A 1 115 ? 16.901 -8.851 -37.918 1.00 85.75 115 ASN A N 1
ATOM 920 C CA . ASN A 1 115 ? 15.757 -9.039 -38.803 1.00 85.75 115 ASN A CA 1
ATOM 921 C C . ASN A 1 115 ? 14.429 -8.707 -38.089 1.00 85.75 115 ASN A C 1
ATOM 923 O O . ASN A 1 115 ? 14.359 -8.568 -36.869 1.00 85.75 115 ASN A O 1
ATOM 927 N N . VAL A 1 116 ? 13.343 -8.578 -38.853 1.00 87.44 116 VAL A N 1
ATOM 928 C CA . VAL A 1 116 ? 12.034 -8.169 -38.311 1.00 87.44 116 VAL A CA 1
ATOM 929 C C . VAL A 1 116 ? 11.505 -9.139 -37.244 1.00 87.44 116 VAL A C 1
ATOM 931 O O . VAL A 1 116 ? 10.879 -8.700 -36.279 1.00 87.44 116 VAL A O 1
ATOM 934 N N . GLU A 1 117 ? 11.771 -10.441 -37.368 1.00 87.62 117 GLU A N 1
ATOM 935 C CA . GLU A 1 117 ? 11.355 -11.433 -36.369 1.00 87.62 117 GLU A CA 1
ATOM 936 C C . GLU A 1 117 ? 12.155 -11.301 -35.068 1.00 87.62 117 GLU A C 1
ATOM 938 O O . GLU A 1 117 ? 11.579 -11.323 -33.982 1.00 87.62 117 GLU A O 1
ATOM 943 N N . GLU A 1 118 ? 13.460 -11.054 -35.148 1.00 85.31 118 GLU A N 1
ATOM 944 C CA . GLU A 1 118 ? 14.305 -10.778 -33.984 1.00 85.31 118 GLU A CA 1
ATOM 945 C C . GLU A 1 118 ? 13.877 -9.489 -33.279 1.00 85.31 118 GLU A C 1
ATOM 947 O O . GLU A 1 118 ? 13.746 -9.470 -32.055 1.00 85.31 118 GLU A O 1
ATOM 952 N N . GLN A 1 119 ? 13.561 -8.430 -34.033 1.00 87.81 119 GLN A N 1
ATOM 953 C CA . GLN A 1 119 ? 13.011 -7.190 -33.473 1.00 87.81 119 GLN A CA 1
ATOM 954 C C . GLN A 1 119 ? 11.709 -7.459 -32.698 1.00 87.81 119 GLN A C 1
ATOM 956 O O . GLN A 1 119 ? 11.539 -6.968 -31.577 1.00 87.81 119 GLN A O 1
ATOM 961 N N . ARG A 1 120 ? 10.812 -8.288 -33.257 1.00 88.31 120 ARG A N 1
ATOM 962 C CA . ARG A 1 120 ? 9.556 -8.707 -32.607 1.00 88.31 120 ARG A CA 1
ATOM 963 C C . ARG A 1 120 ? 9.801 -9.508 -31.332 1.00 88.31 120 ARG A C 1
ATOM 965 O O . ARG A 1 120 ? 9.085 -9.310 -30.349 1.00 88.31 120 ARG A O 1
ATOM 972 N N . ILE A 1 121 ? 10.792 -10.396 -31.321 1.00 88.69 121 ILE A N 1
ATOM 973 C CA . ILE A 1 121 ? 11.137 -11.176 -30.129 1.00 88.69 121 ILE A CA 1
ATOM 974 C C . ILE A 1 121 ? 11.685 -10.251 -29.037 1.00 88.69 121 ILE A C 1
ATOM 976 O O . ILE A 1 121 ? 11.183 -10.304 -27.914 1.00 88.69 121 ILE A O 1
ATOM 980 N N . ILE A 1 122 ? 12.611 -9.342 -29.364 1.00 87.94 122 ILE A N 1
ATOM 981 C CA . ILE A 1 122 ? 13.209 -8.394 -28.405 1.00 87.94 122 ILE A CA 1
ATOM 982 C C . ILE A 1 122 ? 12.128 -7.580 -27.685 1.00 87.94 122 ILE A C 1
ATOM 984 O O . ILE A 1 122 ? 12.115 -7.503 -26.450 1.00 87.94 122 ILE A O 1
ATOM 988 N N . ILE A 1 123 ? 11.199 -6.978 -28.435 1.00 90.56 123 ILE A N 1
ATOM 989 C CA . ILE A 1 123 ? 10.149 -6.144 -27.838 1.00 90.56 123 ILE A CA 1
ATOM 990 C C . ILE A 1 123 ? 9.135 -6.986 -27.051 1.00 90.56 123 ILE A C 1
ATOM 992 O O . ILE A 1 123 ? 8.686 -6.578 -25.975 1.00 90.56 123 ILE A O 1
ATOM 996 N N . LYS A 1 124 ? 8.817 -8.199 -27.525 1.00 90.81 124 LYS A N 1
ATOM 997 C CA . LYS A 1 124 ? 7.931 -9.138 -26.825 1.00 90.81 124 LYS A CA 1
ATOM 998 C C . LYS A 1 124 ? 8.529 -9.568 -25.490 1.00 90.81 124 LYS A C 1
ATOM 1000 O O . LYS A 1 124 ? 7.841 -9.499 -24.473 1.00 90.81 124 LYS A O 1
ATOM 1005 N N . GLU A 1 125 ? 9.799 -9.961 -25.464 1.00 89.56 125 GLU A N 1
ATOM 1006 C CA . GLU A 1 125 ? 10.503 -10.317 -24.231 1.00 89.56 125 GLU A CA 1
ATOM 1007 C C . GLU A 1 125 ? 10.569 -9.134 -23.266 1.00 89.56 125 GLU A C 1
ATOM 1009 O O . GLU A 1 125 ? 10.298 -9.292 -22.075 1.00 89.56 125 GLU A O 1
ATOM 1014 N N . PHE A 1 126 ? 10.836 -7.928 -23.773 1.00 90.81 126 PHE A N 1
ATOM 1015 C CA . PHE A 1 126 ? 10.849 -6.713 -22.963 1.00 90.81 126 PHE A CA 1
ATOM 1016 C C . PHE A 1 126 ? 9.485 -6.411 -22.315 1.00 90.81 126 PHE A C 1
ATOM 1018 O O . PHE A 1 126 ? 9.424 -6.033 -21.139 1.00 90.81 126 PHE A O 1
ATOM 1025 N N . ASN A 1 127 ? 8.390 -6.639 -23.043 1.00 92.25 127 ASN A N 1
ATOM 1026 C CA . ASN A 1 127 ? 7.021 -6.454 -22.556 1.00 92.25 127 ASN A CA 1
ATOM 1027 C C . ASN A 1 127 ? 6.554 -7.560 -21.598 1.00 92.25 127 ASN A C 1
ATOM 1029 O O . ASN A 1 127 ? 5.689 -7.320 -20.756 1.00 92.25 127 ASN A O 1
ATOM 1033 N N . VAL A 1 128 ? 7.138 -8.760 -21.642 1.00 91.31 128 VAL A N 1
ATOM 1034 C CA . VAL A 1 128 ? 6.860 -9.804 -20.638 1.00 91.31 128 VAL A CA 1
ATOM 1035 C C . VAL A 1 128 ? 7.402 -9.400 -19.260 1.00 91.31 128 VAL A C 1
ATOM 1037 O O . VAL A 1 128 ? 6.823 -9.764 -18.230 1.00 91.31 128 VAL A O 1
ATOM 1040 N N . VAL A 1 129 ? 8.458 -8.583 -19.209 1.00 89.56 129 VAL A N 1
ATOM 1041 C CA . VAL A 1 129 ? 9.077 -8.144 -17.955 1.00 89.56 129 VAL A CA 1
ATOM 1042 C C . VAL A 1 129 ? 8.127 -7.227 -17.169 1.00 89.56 129 VAL A C 1
ATOM 1044 O O . VAL A 1 129 ? 7.761 -6.149 -17.633 1.00 89.56 129 VAL A O 1
ATOM 1047 N N . PRO A 1 130 ? 7.729 -7.600 -15.939 1.00 83.25 130 PRO A N 1
ATOM 1048 C CA . PRO A 1 130 ? 6.626 -6.929 -15.251 1.00 83.25 130 PRO A CA 1
ATOM 1049 C C . PRO A 1 130 ? 7.019 -5.643 -14.518 1.00 83.25 130 PRO A C 1
ATOM 1051 O O . PRO A 1 130 ? 6.137 -4.918 -14.054 1.00 83.25 130 PRO A O 1
ATOM 1054 N N . THR A 1 131 ? 8.316 -5.367 -14.338 1.00 88.06 131 THR A N 1
ATOM 1055 C CA . THR A 1 131 ? 8.777 -4.214 -13.552 1.00 88.06 131 THR A CA 1
ATOM 1056 C C . THR A 1 131 ? 9.780 -3.358 -14.309 1.00 88.06 131 THR A C 1
ATOM 1058 O O . THR A 1 131 ? 10.640 -3.862 -15.028 1.00 88.06 131 THR A O 1
ATOM 1061 N N . TYR A 1 132 ? 9.700 -2.047 -14.074 1.00 88.06 132 TYR A N 1
ATOM 1062 C CA . TYR A 1 132 ? 10.619 -1.060 -14.640 1.00 88.06 132 TYR A CA 1
ATOM 1063 C C . TYR A 1 132 ? 12.080 -1.337 -14.250 1.00 88.06 132 TYR A C 1
ATOM 1065 O O . TYR A 1 132 ? 12.975 -1.174 -15.073 1.00 88.06 132 TYR A O 1
ATOM 1073 N N . ASP A 1 133 ? 12.317 -1.809 -13.021 1.00 89.75 133 ASP A N 1
ATOM 1074 C CA . ASP A 1 133 ? 13.652 -2.159 -12.522 1.00 89.75 133 ASP A CA 1
ATOM 1075 C C . ASP A 1 133 ? 14.234 -3.362 -13.271 1.00 89.75 133 ASP A C 1
ATOM 1077 O O . ASP A 1 133 ? 15.379 -3.318 -13.716 1.00 89.75 133 ASP A O 1
ATOM 1081 N N . SER A 1 134 ? 13.442 -4.424 -13.454 1.00 89.56 134 SER A N 1
ATOM 1082 C CA . SER A 1 134 ? 13.852 -5.593 -14.239 1.00 89.56 134 SER A CA 1
ATOM 1083 C C . SER A 1 134 ? 14.091 -5.231 -15.706 1.00 89.56 134 SER A C 1
ATOM 1085 O O . SER A 1 134 ? 15.078 -5.667 -16.286 1.00 89.56 134 SER A O 1
ATOM 1087 N N . GLN A 1 135 ? 13.248 -4.378 -16.292 1.00 90.75 135 GLN A N 1
ATOM 1088 C CA . GLN A 1 135 ? 13.456 -3.871 -17.649 1.00 90.75 135 GLN A CA 1
ATOM 1089 C C . GLN A 1 135 ? 14.760 -3.079 -17.770 1.00 90.75 135 GLN A C 1
ATOM 1091 O O . GLN A 1 135 ? 15.518 -3.288 -18.710 1.00 90.75 135 GLN A O 1
ATOM 1096 N N . ASN A 1 136 ? 15.060 -2.201 -16.808 1.00 91.19 136 ASN A N 1
ATOM 1097 C CA . ASN A 1 136 ? 16.303 -1.430 -16.825 1.00 91.19 136 ASN A CA 1
ATOM 1098 C C . ASN A 1 136 ? 17.535 -2.333 -16.688 1.00 91.19 136 ASN A C 1
ATOM 1100 O O . ASN A 1 136 ? 18.553 -2.061 -17.318 1.00 91.19 136 ASN A O 1
ATOM 1104 N N . LYS A 1 137 ? 17.445 -3.415 -15.903 1.00 88.56 137 LYS A N 1
ATOM 1105 C CA . LYS A 1 137 ? 18.497 -4.440 -15.836 1.00 88.56 137 LYS A CA 1
ATOM 1106 C C . LYS A 1 137 ? 18.682 -5.154 -17.176 1.00 88.56 137 LYS A C 1
ATOM 1108 O O . LYS A 1 137 ? 19.819 -5.373 -17.570 1.00 88.56 137 LYS A O 1
ATOM 1113 N N . ASN A 1 138 ? 17.601 -5.464 -17.891 1.00 87.44 138 ASN A N 1
ATOM 1114 C CA . ASN A 1 138 ? 17.689 -6.080 -19.219 1.00 87.44 138 ASN A CA 1
ATOM 1115 C C . ASN A 1 138 ? 18.332 -5.138 -20.245 1.00 87.44 138 ASN A C 1
ATOM 1117 O O . ASN A 1 138 ? 19.240 -5.551 -20.958 1.00 87.44 138 ASN A O 1
ATOM 1121 N N . VAL A 1 139 ? 17.939 -3.861 -20.258 1.00 87.00 139 VAL A N 1
ATOM 1122 C CA . VAL A 1 139 ? 18.575 -2.837 -21.110 1.00 87.00 139 VAL A CA 1
ATOM 1123 C C . VAL A 1 139 ? 20.056 -2.677 -20.754 1.00 87.00 139 VAL A C 1
ATOM 1125 O O . VAL A 1 139 ? 20.898 -2.563 -21.635 1.00 87.00 139 VAL A O 1
ATOM 1128 N N . MET A 1 140 ? 20.398 -2.713 -19.463 1.00 84.06 140 MET A N 1
ATOM 1129 C CA . MET A 1 140 ? 21.789 -2.685 -19.002 1.00 84.06 140 MET A CA 1
ATOM 1130 C C . MET A 1 140 ? 22.581 -3.917 -19.443 1.00 84.06 140 MET A C 1
ATOM 1132 O O . MET A 1 140 ? 23.710 -3.764 -19.898 1.00 84.06 140 MET A O 1
ATOM 1136 N N . ARG A 1 141 ? 21.999 -5.117 -19.373 1.00 81.44 141 ARG A N 1
ATOM 1137 C CA . ARG A 1 141 ? 22.626 -6.325 -19.916 1.00 81.44 141 ARG A CA 1
ATOM 1138 C C . ARG A 1 141 ? 22.923 -6.159 -21.406 1.00 81.44 141 ARG A C 1
ATOM 1140 O O . ARG A 1 141 ? 24.038 -6.437 -21.818 1.00 81.44 141 ARG A O 1
ATOM 1147 N N . MET A 1 142 ? 21.978 -5.632 -22.181 1.00 76.56 142 MET A N 1
ATOM 1148 C CA . MET A 1 142 ? 22.163 -5.390 -23.616 1.00 76.56 142 MET A CA 1
ATOM 1149 C C . MET A 1 142 ? 23.197 -4.293 -23.928 1.00 76.56 142 MET A C 1
ATOM 1151 O O . MET A 1 142 ? 23.831 -4.327 -24.976 1.00 76.56 142 MET A O 1
ATOM 1155 N N . LEU A 1 143 ? 23.413 -3.336 -23.017 1.00 72.62 143 LEU A N 1
ATOM 1156 C CA . LEU A 1 143 ? 24.505 -2.359 -23.124 1.00 72.62 143 LEU A CA 1
ATOM 1157 C C . LEU A 1 143 ? 25.890 -2.968 -22.856 1.00 72.62 143 LEU A C 1
ATOM 1159 O O . LEU A 1 143 ? 26.872 -2.471 -23.396 1.00 72.62 143 LEU A O 1
ATOM 1163 N N . LEU A 1 144 ? 25.978 -3.979 -21.984 1.00 66.12 144 LEU A N 1
ATOM 1164 C CA . LEU A 1 144 ? 27.245 -4.597 -21.572 1.00 66.12 144 LEU A CA 1
ATOM 1165 C C . LEU A 1 144 ? 27.624 -5.827 -22.397 1.00 66.12 144 LEU A C 1
ATOM 1167 O O . LEU A 1 144 ? 28.803 -6.142 -22.502 1.00 66.12 144 LEU A O 1
ATOM 1171 N N . SER A 1 145 ? 26.642 -6.519 -22.966 1.00 60.97 145 SER A N 1
ATOM 1172 C CA . SER A 1 145 ? 26.848 -7.626 -23.889 1.00 60.97 145 SER A CA 1
ATOM 1173 C C . SER A 1 145 ? 25.993 -7.380 -25.123 1.00 60.97 145 SER A C 1
ATOM 1175 O O . SER A 1 145 ? 24.766 -7.387 -25.027 1.00 60.97 145 SER A O 1
ATOM 1177 N N . THR A 1 146 ? 26.624 -7.230 -26.283 1.00 52.81 146 THR A N 1
ATOM 1178 C CA . THR A 1 146 ? 25.991 -7.153 -27.612 1.00 52.81 146 THR A CA 1
ATOM 1179 C C . THR A 1 146 ? 25.259 -8.442 -28.007 1.00 52.81 146 THR A C 1
ATOM 1181 O O . THR A 1 146 ? 24.900 -8.606 -29.163 1.00 52.81 146 THR A O 1
ATOM 1184 N N . THR A 1 147 ? 25.022 -9.376 -27.082 1.00 53.31 147 THR A N 1
ATOM 1185 C CA . THR A 1 147 ? 24.358 -10.649 -27.356 1.00 53.31 147 THR A CA 1
ATOM 1186 C C . THR A 1 147 ? 22.845 -10.470 -27.447 1.00 53.31 147 THR A C 1
ATOM 1188 O O . THR A 1 147 ? 22.129 -10.442 -26.444 1.00 53.31 147 THR A O 1
ATOM 1191 N N . ILE A 1 148 ? 22.343 -10.385 -28.675 1.00 59.56 148 ILE A N 1
ATOM 1192 C CA . ILE A 1 148 ? 20.932 -10.611 -28.988 1.00 59.56 148 ILE A CA 1
ATOM 1193 C C . ILE A 1 148 ? 20.833 -12.094 -29.343 1.00 59.56 148 ILE A C 1
ATOM 1195 O O . ILE A 1 148 ? 21.454 -12.532 -30.304 1.00 59.56 148 ILE A O 1
ATOM 1199 N N . HIS A 1 149 ? 20.123 -12.890 -28.537 1.00 55.03 149 HIS A N 1
ATOM 1200 C CA . HIS A 1 149 ? 19.856 -14.306 -28.835 1.00 55.03 149 HIS A CA 1
ATOM 1201 C C . HIS A 1 149 ? 21.086 -15.119 -29.315 1.00 55.03 149 HIS A C 1
ATOM 1203 O O . HIS A 1 149 ? 21.005 -15.829 -30.308 1.00 55.03 149 HIS A O 1
ATOM 1209 N N . ILE A 1 150 ? 22.205 -15.050 -28.569 1.00 55.16 150 ILE A N 1
ATOM 1210 C CA . ILE A 1 150 ? 23.467 -15.813 -28.774 1.00 55.16 150 ILE A CA 1
ATOM 1211 C C . ILE A 1 150 ? 24.430 -15.198 -29.815 1.00 55.16 150 ILE A C 1
ATOM 1213 O O . ILE A 1 150 ? 25.595 -15.583 -29.859 1.00 55.16 150 ILE A O 1
ATOM 1217 N N . VAL A 1 151 ? 24.021 -14.169 -30.565 1.00 58.72 151 VAL A N 1
ATOM 1218 C CA . VAL A 1 151 ? 24.892 -13.478 -31.535 1.00 58.72 151 VAL A CA 1
ATOM 1219 C C . VAL A 1 151 ? 25.293 -12.099 -31.013 1.00 58.72 151 VAL A C 1
ATOM 1221 O O . VAL A 1 151 ? 24.438 -11.295 -30.641 1.00 58.72 151 VAL A O 1
ATOM 1224 N N . GLU A 1 152 ? 26.598 -11.813 -30.983 1.00 67.44 152 GLU A N 1
ATOM 1225 C CA . GLU A 1 152 ? 27.114 -10.479 -30.664 1.00 67.44 152 GLU A CA 1
ATOM 1226 C C . GLU A 1 152 ? 26.921 -9.524 -31.848 1.00 67.44 152 GLU A C 1
ATOM 1228 O O . GLU A 1 152 ? 27.717 -9.501 -32.785 1.00 67.44 152 GLU A O 1
ATOM 1233 N N . VAL A 1 153 ? 25.861 -8.714 -31.803 1.00 74.06 153 VAL A N 1
ATOM 1234 C CA . VAL A 1 153 ? 25.573 -7.689 -32.812 1.00 74.06 153 VAL A CA 1
ATOM 1235 C C . VAL A 1 153 ? 25.868 -6.302 -32.234 1.00 74.06 153 VAL A C 1
ATOM 1237 O O . VAL A 1 153 ? 25.168 -5.847 -31.323 1.00 74.06 153 VAL A O 1
ATOM 1240 N N . PRO A 1 154 ? 26.879 -5.579 -32.749 1.00 78.81 154 PRO A N 1
ATOM 1241 C CA . PRO A 1 154 ? 27.123 -4.207 -32.337 1.00 78.81 154 PRO A CA 1
ATOM 1242 C C . PRO A 1 154 ? 25.995 -3.302 -32.837 1.00 78.81 154 PRO A C 1
ATOM 1244 O O . PRO A 1 154 ? 25.745 -3.184 -34.037 1.00 78.81 154 PRO A O 1
ATOM 1247 N N . ILE A 1 155 ? 25.332 -2.618 -31.907 1.00 84.75 155 ILE A N 1
ATOM 1248 C CA . ILE A 1 155 ? 24.231 -1.699 -32.202 1.00 84.75 155 ILE A CA 1
ATOM 1249 C C . ILE A 1 155 ? 24.486 -0.311 -31.630 1.00 84.75 155 ILE A C 1
ATOM 1251 O O . ILE A 1 155 ? 25.164 -0.133 -30.620 1.00 84.75 155 ILE A O 1
ATOM 1255 N N . CYS A 1 156 ? 23.926 0.706 -32.280 1.00 88.12 156 CYS A N 1
ATOM 1256 C CA . CYS A 1 156 ? 24.068 2.082 -31.826 1.00 88.12 156 CYS A CA 1
ATOM 1257 C C . CYS A 1 156 ? 23.064 2.433 -30.715 1.00 88.12 156 CYS A C 1
ATOM 1259 O O . CYS A 1 156 ? 22.007 1.821 -30.566 1.00 88.12 156 CYS A O 1
ATOM 1261 N N . TYR A 1 157 ? 23.350 3.515 -29.990 1.00 87.12 157 TYR A N 1
ATOM 1262 C CA . TYR A 1 157 ? 22.475 4.072 -28.952 1.00 87.12 157 TYR A CA 1
ATOM 1263 C C . TYR A 1 157 ? 21.021 4.286 -29.423 1.00 87.12 157 TYR A C 1
ATOM 1265 O O . TYR A 1 157 ? 20.076 3.979 -28.698 1.00 87.12 157 TYR A O 1
ATOM 1273 N N . LYS A 1 158 ? 20.830 4.768 -30.661 1.00 90.62 158 LYS A N 1
ATOM 1274 C CA . LYS A 1 158 ? 19.495 4.977 -31.250 1.00 90.62 158 LYS A CA 1
ATOM 1275 C C . LYS A 1 158 ? 18.755 3.661 -31.503 1.00 90.62 158 LYS A C 1
ATOM 1277 O O . LYS A 1 158 ? 17.540 3.618 -31.346 1.00 90.62 158 LYS A O 1
ATOM 1282 N N . ALA A 1 159 ? 19.475 2.594 -31.851 1.00 90.56 159 ALA A N 1
ATOM 1283 C CA . ALA A 1 159 ? 18.877 1.281 -32.042 1.00 90.56 159 ALA A CA 1
ATOM 1284 C C . ALA A 1 159 ? 18.375 0.702 -30.717 1.00 90.56 159 ALA A C 1
ATOM 1286 O O . ALA A 1 159 ? 17.256 0.223 -30.678 1.00 90.56 159 ALA A O 1
ATOM 1287 N N . ILE A 1 160 ? 19.114 0.841 -29.611 1.00 89.62 160 ILE A N 1
ATOM 1288 C CA . ILE A 1 160 ? 18.656 0.379 -28.283 1.00 89.62 160 ILE A CA 1
ATOM 1289 C C . ILE A 1 160 ? 17.346 1.065 -27.871 1.00 89.62 160 ILE A C 1
ATOM 1291 O O . ILE A 1 160 ? 16.420 0.421 -27.383 1.00 89.62 160 ILE A O 1
ATOM 1295 N N . ILE A 1 161 ? 17.260 2.379 -28.085 1.00 91.56 161 ILE A N 1
ATOM 1296 C CA . ILE A 1 161 ? 16.052 3.170 -27.809 1.00 91.56 161 ILE A CA 1
ATOM 1297 C C . ILE A 1 161 ? 14.871 2.636 -28.611 1.00 91.56 161 ILE A C 1
ATOM 1299 O O . ILE A 1 161 ? 13.803 2.400 -28.050 1.00 91.56 161 ILE A O 1
ATOM 1303 N N . SER A 1 162 ? 15.090 2.444 -29.908 1.00 93.06 162 SER A N 1
ATOM 1304 C CA . SER A 1 162 ? 14.051 2.047 -30.842 1.00 93.06 162 SER A CA 1
ATOM 1305 C C . SER A 1 162 ? 13.616 0.586 -30.651 1.00 93.06 162 SER A C 1
ATOM 1307 O O . SER A 1 162 ? 12.429 0.330 -30.485 1.00 93.06 162 SER A O 1
ATOM 1309 N N . LEU A 1 163 ? 14.552 -0.360 -30.529 1.00 90.94 163 LEU A N 1
ATOM 1310 C CA . LEU A 1 163 ? 14.287 -1.794 -30.334 1.00 90.94 163 LEU A CA 1
ATOM 1311 C C . LEU A 1 163 ? 13.489 -2.100 -29.061 1.00 90.94 163 LEU A C 1
ATOM 1313 O O . LEU A 1 163 ? 12.664 -3.009 -29.068 1.00 90.94 163 LEU A O 1
ATOM 1317 N N . HIS A 1 164 ? 13.706 -1.343 -27.981 1.00 91.25 164 HIS A N 1
ATOM 1318 C CA . HIS A 1 164 ? 12.974 -1.510 -26.719 1.00 91.25 164 HIS A CA 1
ATOM 1319 C C . HIS A 1 164 ? 11.805 -0.533 -26.537 1.00 91.25 164 HIS A C 1
ATOM 1321 O O . HIS A 1 164 ? 11.144 -0.571 -25.496 1.00 91.25 164 HIS A O 1
ATOM 1327 N N . GLY A 1 165 ? 11.573 0.385 -27.481 1.00 92.25 165 GLY A N 1
ATOM 1328 C CA . GLY A 1 165 ? 10.532 1.408 -27.357 1.00 92.25 165 GLY A CA 1
ATOM 1329 C C . GLY A 1 165 ? 10.689 2.293 -26.115 1.00 92.25 165 GLY A C 1
ATOM 1330 O O . GLY A 1 165 ? 9.701 2.648 -25.466 1.00 92.25 165 GLY A O 1
ATOM 1331 N N . ILE A 1 166 ? 11.927 2.595 -25.708 1.00 93.12 166 ILE A N 1
ATOM 1332 C CA . ILE A 1 166 ? 12.219 3.402 -24.514 1.00 93.12 166 ILE A CA 1
ATOM 1333 C C . ILE A 1 166 ? 12.593 4.833 -24.880 1.00 93.12 166 ILE A C 1
ATOM 1335 O O . ILE A 1 166 ? 13.063 5.113 -25.972 1.00 93.12 166 ILE A O 1
ATOM 1339 N N . THR A 1 167 ? 12.442 5.764 -23.939 1.00 92.50 167 THR A N 1
ATOM 1340 C CA . THR A 1 167 ? 12.862 7.149 -24.170 1.00 92.50 167 THR A CA 1
ATOM 1341 C C . THR A 1 167 ? 14.385 7.308 -24.052 1.00 92.50 167 THR A C 1
ATOM 1343 O O . THR A 1 167 ? 15.010 6.640 -23.219 1.00 92.50 167 THR A O 1
ATOM 1346 N N . PRO A 1 168 ? 14.997 8.266 -24.777 1.00 93.19 168 PRO A N 1
ATOM 1347 C CA . PRO A 1 168 ? 16.423 8.574 -24.633 1.00 93.19 168 PRO A CA 1
ATOM 1348 C C . PRO A 1 168 ? 16.815 8.891 -23.183 1.00 93.19 168 PRO A C 1
ATOM 1350 O O . PRO A 1 168 ? 17.837 8.433 -22.678 1.00 93.19 168 PRO A O 1
ATOM 1353 N N . ARG A 1 169 ? 15.945 9.611 -22.463 1.00 93.81 169 ARG A N 1
ATOM 1354 C CA . ARG A 1 169 ? 16.148 9.966 -21.052 1.00 93.81 169 ARG A CA 1
ATOM 1355 C C . ARG A 1 169 ? 16.268 8.735 -20.147 1.00 93.81 169 ARG A C 1
ATOM 1357 O O . ARG A 1 169 ? 17.061 8.746 -19.203 1.00 93.81 169 ARG A O 1
ATOM 1364 N N . ARG A 1 170 ? 15.492 7.676 -20.415 1.00 92.06 170 ARG A N 1
ATOM 1365 C CA . ARG A 1 170 ? 15.559 6.414 -19.660 1.00 92.06 170 ARG A CA 1
ATOM 1366 C C . ARG A 1 170 ? 16.927 5.763 -19.837 1.00 92.06 170 ARG A C 1
ATOM 1368 O O . ARG A 1 170 ? 17.530 5.381 -18.837 1.00 92.06 170 ARG A O 1
ATOM 1375 N N . LEU A 1 171 ? 17.437 5.712 -21.067 1.00 92.38 171 LEU A N 1
ATOM 1376 C CA . LEU A 1 171 ? 18.745 5.129 -21.366 1.00 92.38 171 LEU A CA 1
ATOM 1377 C C . LEU A 1 171 ? 19.895 5.931 -20.736 1.00 92.38 171 LEU A C 1
ATOM 1379 O O . LEU A 1 171 ? 20.732 5.346 -20.056 1.00 92.38 171 LEU A O 1
ATOM 1383 N N . GLN A 1 172 ? 19.870 7.265 -20.838 1.00 93.12 172 GLN A N 1
ATOM 1384 C CA . GLN A 1 172 ? 20.829 8.149 -20.152 1.00 93.12 172 GLN A CA 1
ATOM 1385 C C . GLN A 1 172 ? 20.838 7.934 -18.635 1.00 93.12 172 GLN A C 1
ATOM 1387 O O . GLN A 1 172 ? 21.890 7.913 -18.005 1.00 93.12 172 GLN A O 1
ATOM 1392 N N . THR A 1 173 ? 19.663 7.750 -18.028 1.00 91.69 173 THR A N 1
ATOM 1393 C CA . THR A 1 173 ? 19.564 7.491 -16.585 1.00 91.69 173 THR A CA 1
ATOM 1394 C C . THR A 1 173 ? 20.226 6.165 -16.215 1.00 91.69 173 THR A C 1
ATOM 1396 O O . THR A 1 173 ? 20.941 6.101 -15.218 1.00 91.69 173 THR A O 1
ATOM 1399 N N . ILE A 1 174 ? 20.012 5.116 -17.016 1.00 91.56 174 ILE A N 1
ATOM 1400 C CA . ILE A 1 174 ? 20.650 3.806 -16.826 1.00 91.56 174 ILE A CA 1
ATOM 1401 C C . ILE A 1 174 ? 22.171 3.940 -16.955 1.00 91.56 174 ILE A C 1
ATOM 1403 O O . ILE A 1 174 ? 22.890 3.484 -16.071 1.00 91.56 174 ILE A O 1
ATOM 1407 N N . GLN A 1 175 ? 22.655 4.623 -17.996 1.00 91.38 175 GLN A N 1
ATOM 1408 C CA . GLN A 1 175 ? 24.083 4.885 -18.200 1.00 91.38 175 GLN A CA 1
ATOM 1409 C C . GLN A 1 175 ? 24.698 5.639 -17.015 1.00 91.38 175 GLN A C 1
ATOM 1411 O O . GLN A 1 175 ? 25.714 5.206 -16.484 1.00 91.38 175 GLN A O 1
ATOM 1416 N N . ASN A 1 176 ? 24.045 6.699 -16.532 1.00 91.50 176 ASN A N 1
ATOM 1417 C CA . ASN A 1 176 ? 24.527 7.468 -15.384 1.00 91.50 176 ASN A CA 1
ATOM 1418 C C . ASN A 1 176 ? 24.582 6.631 -14.100 1.00 91.50 176 ASN A C 1
ATOM 1420 O O . ASN A 1 176 ? 25.511 6.768 -13.313 1.00 91.50 176 ASN A O 1
ATOM 1424 N N . GLN A 1 177 ? 23.605 5.752 -13.861 1.00 90.31 177 GLN A N 1
ATOM 1425 C CA . GLN A 1 177 ? 23.646 4.846 -12.707 1.00 90.31 177 GLN A CA 1
ATOM 1426 C C . GLN A 1 177 ? 24.788 3.834 -12.819 1.00 90.31 177 GLN A C 1
ATOM 1428 O O . GLN A 1 177 ? 25.431 3.514 -11.823 1.00 90.31 177 GLN A O 1
ATOM 1433 N N . MET A 1 178 ? 25.063 3.358 -14.032 1.00 88.44 178 MET A N 1
ATOM 1434 C CA . MET A 1 178 ? 26.179 2.458 -14.292 1.00 88.44 178 MET A CA 1
ATOM 1435 C C . MET A 1 178 ? 27.524 3.133 -14.039 1.00 88.44 178 MET A C 1
ATOM 1437 O O . MET A 1 178 ? 28.347 2.571 -13.324 1.00 88.44 178 MET A O 1
ATOM 1441 N N . THR A 1 179 ? 27.729 4.346 -14.553 1.00 88.69 179 THR A N 1
ATOM 1442 C CA . THR A 1 179 ? 28.988 5.079 -14.367 1.00 88.69 179 THR A CA 1
ATOM 1443 C C . THR A 1 179 ? 29.208 5.515 -12.920 1.00 88.69 179 THR A C 1
ATOM 1445 O O . THR A 1 179 ? 30.340 5.511 -12.452 1.00 88.69 179 THR A O 1
ATOM 1448 N N . THR A 1 180 ? 28.145 5.850 -12.183 1.00 91.81 180 THR A N 1
ATOM 1449 C CA . THR A 1 180 ? 28.252 6.330 -10.790 1.00 91.81 180 THR A CA 1
ATOM 1450 C C . THR A 1 180 ? 28.256 5.224 -9.737 1.00 91.81 180 THR A C 1
ATOM 1452 O O . THR A 1 180 ? 28.856 5.393 -8.677 1.00 91.81 180 THR A O 1
ATOM 1455 N N . HIS A 1 181 ? 27.567 4.105 -9.974 1.00 88.31 181 HIS A N 1
ATOM 1456 C CA . HIS A 1 181 ? 27.335 3.073 -8.956 1.00 88.31 181 HIS A CA 1
ATOM 1457 C C . HIS A 1 181 ? 27.746 1.659 -9.389 1.00 88.31 181 HIS A C 1
ATOM 1459 O O . HIS A 1 181 ? 27.583 0.723 -8.602 1.00 88.31 181 HIS A O 1
ATOM 1465 N N . GLY A 1 182 ? 28.205 1.469 -10.631 1.00 85.38 182 GLY A N 1
ATOM 1466 C CA . GLY A 1 182 ? 28.547 0.158 -11.198 1.00 85.38 182 GLY A CA 1
ATOM 1467 C C . GLY A 1 182 ? 27.346 -0.772 -11.417 1.00 85.38 182 GLY A C 1
ATOM 1468 O O . GLY A 1 182 ? 27.518 -1.924 -11.806 1.00 85.38 182 GLY A O 1
ATOM 1469 N N . LYS A 1 183 ? 26.120 -0.306 -11.141 1.00 86.38 183 LYS A N 1
ATOM 1470 C CA . LYS A 1 183 ? 24.882 -1.085 -11.262 1.00 86.38 183 LYS A CA 1
ATOM 1471 C C . LYS A 1 183 ? 23.652 -0.196 -11.409 1.00 86.38 183 LYS A C 1
ATOM 1473 O O . LYS A 1 183 ? 23.598 0.916 -10.887 1.00 86.38 183 LYS A O 1
ATOM 1478 N N . VAL A 1 184 ? 22.606 -0.752 -12.015 1.00 88.31 184 VAL A N 1
ATOM 1479 C CA . VAL A 1 184 ? 21.272 -0.138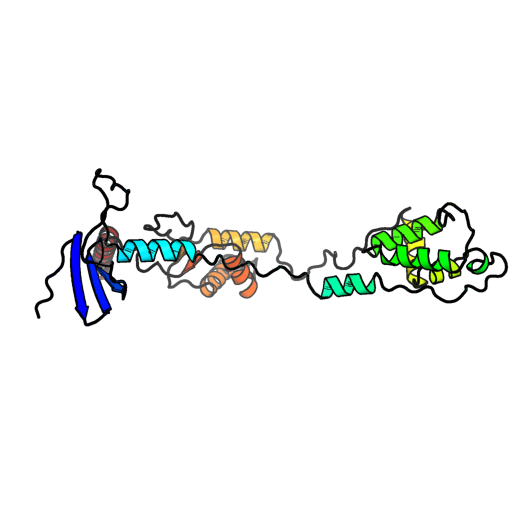 -12.049 1.00 88.31 184 VAL A CA 1
ATOM 1480 C C . VAL A 1 184 ? 20.608 -0.265 -10.678 1.00 88.31 184 VAL A C 1
ATOM 1482 O O . VAL A 1 184 ? 20.415 -1.372 -10.163 1.00 88.31 184 VAL A O 1
ATOM 1485 N N . LEU A 1 185 ? 20.247 0.870 -10.082 1.00 87.50 185 LEU A N 1
ATOM 1486 C CA . LEU A 1 185 ? 19.566 0.917 -8.790 1.00 87.50 185 LEU A CA 1
ATOM 1487 C C . LEU A 1 185 ? 18.056 0.708 -8.956 1.00 87.50 185 LEU A C 1
ATOM 1489 O O . LEU A 1 185 ? 17.462 1.070 -9.968 1.00 87.50 185 LEU A O 1
ATOM 1493 N N . SER A 1 186 ? 17.421 0.160 -7.921 1.00 87.31 186 SER A N 1
ATOM 1494 C CA . SER A 1 186 ? 15.962 0.023 -7.861 1.00 87.31 186 SER A CA 1
ATOM 1495 C C . SER A 1 186 ? 15.262 1.379 -7.747 1.00 87.31 186 SER A C 1
ATOM 1497 O O . SER A 1 186 ? 15.755 2.265 -7.038 1.00 87.31 186 SER A O 1
ATOM 1499 N N . ASP A 1 187 ? 14.070 1.509 -8.328 1.00 84.00 187 ASP A N 1
ATOM 1500 C CA . ASP A 1 187 ? 13.227 2.699 -8.222 1.00 84.00 187 ASP A CA 1
ATOM 1501 C C . ASP A 1 187 ? 12.854 3.014 -6.757 1.00 84.00 187 ASP A C 1
ATOM 1503 O O . ASP A 1 187 ? 12.194 2.237 -6.057 1.00 84.00 187 ASP A O 1
ATOM 1507 N N . LYS A 1 188 ? 13.274 4.194 -6.282 1.00 83.19 188 LYS A N 1
ATOM 1508 C CA . LYS A 1 188 ? 13.007 4.697 -4.921 1.00 83.19 188 LYS A CA 1
ATOM 1509 C C . LYS A 1 188 ? 11.829 5.678 -4.859 1.00 83.19 188 LYS A C 1
ATOM 1511 O O . LYS A 1 188 ? 11.556 6.230 -3.789 1.00 83.19 188 LYS A O 1
ATOM 1516 N N . ARG A 1 189 ? 11.109 5.915 -5.964 1.00 81.75 189 ARG A N 1
ATOM 1517 C CA . ARG A 1 189 ? 9.936 6.807 -5.971 1.00 81.75 189 ARG A CA 1
ATOM 1518 C C . ARG A 1 189 ? 8.894 6.355 -4.947 1.00 81.75 189 ARG A C 1
ATOM 1520 O O . ARG A 1 189 ? 8.637 5.167 -4.769 1.00 81.75 189 ARG A O 1
ATOM 1527 N N . GLY A 1 190 ? 8.308 7.322 -4.244 1.00 81.19 190 GLY A N 1
ATOM 1528 C CA . GLY A 1 190 ? 7.334 7.068 -3.176 1.00 81.19 190 GLY A CA 1
ATOM 1529 C C . GLY A 1 190 ? 7.912 6.427 -1.905 1.00 81.19 190 GLY A C 1
ATOM 1530 O O . GLY A 1 190 ? 7.154 6.150 -0.980 1.00 81.19 190 GLY A O 1
ATOM 1531 N N . ARG A 1 191 ? 9.233 6.205 -1.821 1.00 81.94 191 ARG A N 1
ATOM 1532 C CA . ARG A 1 191 ? 9.923 5.661 -0.636 1.00 81.94 191 ARG A CA 1
ATOM 1533 C C . ARG A 1 191 ? 10.704 6.735 0.131 1.00 81.94 191 ARG A C 1
ATOM 1535 O O . ARG A 1 191 ? 11.761 6.452 0.689 1.00 81.94 191 ARG A O 1
ATOM 1542 N N . HIS A 1 192 ? 10.217 7.976 0.150 1.00 82.25 192 HIS A N 1
ATOM 1543 C CA . HIS A 1 192 ? 10.852 9.034 0.935 1.00 82.25 192 HIS A CA 1
ATOM 1544 C C . HIS A 1 192 ? 10.495 8.910 2.423 1.00 82.25 192 HIS A C 1
ATOM 1546 O O . HIS A 1 192 ? 9.379 8.535 2.791 1.00 82.25 192 HIS A O 1
ATOM 1552 N N . LYS A 1 193 ? 11.454 9.260 3.288 1.00 82.56 193 LYS A N 1
ATOM 1553 C CA . LYS A 1 193 ? 11.235 9.367 4.739 1.00 82.56 193 LYS A CA 1
ATOM 1554 C C . LYS A 1 193 ? 10.595 10.697 5.148 1.00 82.56 193 LYS A C 1
ATOM 1556 O O . LYS A 1 193 ? 10.135 10.804 6.276 1.00 82.56 193 LYS A O 1
ATOM 1561 N N . ASN A 1 194 ? 10.527 11.679 4.242 1.00 85.19 194 ASN A N 1
ATOM 1562 C CA . ASN A 1 194 ? 9.912 12.975 4.519 1.00 85.19 194 ASN A CA 1
ATOM 1563 C C . ASN A 1 194 ? 8.411 12.804 4.809 1.00 85.19 194 ASN A C 1
ATOM 1565 O O . ASN A 1 194 ? 7.624 12.566 3.893 1.00 85.19 194 ASN A O 1
ATOM 1569 N N . ARG A 1 195 ? 8.033 12.843 6.084 1.00 82.12 195 ARG A N 1
ATOM 1570 C CA . ARG A 1 195 ? 6.652 12.724 6.558 1.00 82.12 195 ARG A CA 1
ATOM 1571 C C . ARG A 1 195 ? 6.439 13.788 7.635 1.00 82.12 195 ARG A C 1
ATOM 1573 O O . ARG A 1 195 ? 6.411 13.443 8.812 1.00 82.12 195 ARG A O 1
ATOM 1580 N N . PRO A 1 196 ? 6.315 15.069 7.252 1.00 83.69 196 PRO A N 1
ATOM 1581 C CA . PRO A 1 196 ? 6.315 16.178 8.209 1.00 83.69 196 PRO A CA 1
ATOM 1582 C C . PRO A 1 196 ? 5.121 16.126 9.172 1.00 83.69 196 PRO A C 1
ATOM 1584 O O . PR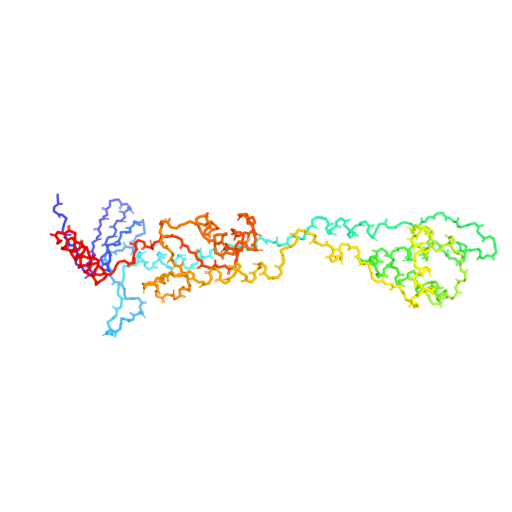O A 1 196 ? 5.206 16.610 10.290 1.00 83.69 196 PRO A O 1
ATOM 1587 N N . HIS A 1 197 ? 4.023 15.484 8.762 1.00 83.62 197 HIS A N 1
ATOM 1588 C CA . HIS A 1 197 ? 2.823 15.299 9.583 1.00 83.62 197 HIS A CA 1
ATOM 1589 C C . HIS A 1 197 ? 2.748 13.928 10.273 1.00 83.62 197 HIS A C 1
ATOM 1591 O O . HIS A 1 197 ? 1.707 13.580 10.832 1.00 83.62 197 HIS A O 1
ATOM 1597 N N . ALA A 1 198 ? 3.801 13.106 10.201 1.00 87.94 198 ALA A N 1
ATOM 1598 C CA . ALA A 1 198 ? 3.843 11.882 10.991 1.00 87.94 198 ALA A CA 1
ATOM 1599 C C . ALA A 1 198 ? 3.990 12.234 12.475 1.00 87.94 198 ALA A C 1
ATOM 1601 O O . ALA A 1 198 ? 4.769 13.111 12.839 1.00 87.94 198 ALA A O 1
ATOM 1602 N N . LEU A 1 199 ? 3.245 11.532 13.329 1.00 89.88 199 LEU A N 1
ATOM 1603 C CA . LEU A 1 199 ? 3.363 11.701 14.773 1.00 89.88 199 LEU A CA 1
ATOM 1604 C C . LEU A 1 199 ? 4.762 11.293 15.229 1.00 89.88 199 LEU A C 1
ATOM 1606 O O . LEU A 1 199 ? 5.279 10.254 14.811 1.00 89.88 199 LEU A O 1
ATOM 1610 N N . SER A 1 200 ? 5.350 12.108 16.103 1.00 91.75 200 SER A N 1
ATOM 1611 C CA . SER A 1 200 ? 6.621 11.768 16.731 1.00 91.75 200 SER A CA 1
ATOM 1612 C C . SER A 1 200 ? 6.461 10.521 17.605 1.00 91.75 200 SER A C 1
ATOM 1614 O O . SER A 1 200 ? 5.398 10.289 18.192 1.00 91.75 200 SER A O 1
ATOM 1616 N N . GLN A 1 201 ? 7.531 9.733 17.728 1.00 91.69 201 GLN A N 1
ATOM 1617 C CA . GLN A 1 201 ? 7.513 8.541 18.574 1.00 91.69 201 GLN A CA 1
ATOM 1618 C C . GLN A 1 201 ? 7.222 8.899 20.039 1.00 91.69 201 GLN A C 1
ATOM 1620 O O . GLN A 1 201 ? 6.471 8.192 20.701 1.00 91.69 201 GLN A O 1
ATOM 1625 N N . ASN A 1 202 ? 7.733 10.035 20.518 1.00 94.31 202 ASN A N 1
ATOM 1626 C CA . ASN A 1 202 ? 7.501 10.505 21.884 1.00 94.31 202 ASN A CA 1
ATOM 1627 C C . ASN A 1 202 ? 6.020 10.819 22.133 1.00 94.31 202 ASN A C 1
ATOM 1629 O O . ASN A 1 202 ? 5.458 10.373 23.133 1.00 94.31 202 ASN A O 1
ATOM 1633 N N . THR A 1 203 ? 5.365 11.521 21.200 1.00 94.25 203 THR A N 1
ATOM 1634 C CA . THR A 1 203 ? 3.922 11.801 21.281 1.00 94.25 203 THR A CA 1
ATOM 1635 C C . THR A 1 203 ? 3.118 10.501 21.307 1.00 94.25 203 THR A C 1
ATOM 1637 O O . THR A 1 203 ? 2.226 10.355 22.138 1.00 94.25 203 THR A O 1
ATOM 1640 N N . LEU A 1 204 ? 3.463 9.528 20.455 1.00 94.62 204 LEU A N 1
ATOM 1641 C CA . LEU A 1 204 ? 2.811 8.212 20.432 1.00 94.62 204 LEU A CA 1
ATOM 1642 C C . LEU A 1 204 ? 2.952 7.474 21.767 1.00 94.62 204 LEU A C 1
ATOM 1644 O O . LEU A 1 204 ? 1.961 6.960 22.283 1.00 94.62 204 LEU A O 1
ATOM 1648 N N . THR A 1 205 ? 4.151 7.461 22.353 1.00 95.81 205 THR A N 1
ATOM 1649 C CA . THR A 1 205 ? 4.391 6.855 23.669 1.00 95.81 205 THR A CA 1
ATOM 1650 C C . THR A 1 205 ? 3.495 7.487 24.731 1.00 95.81 205 THR A C 1
ATOM 1652 O O . THR A 1 205 ? 2.850 6.760 25.478 1.00 95.81 205 THR A O 1
ATOM 1655 N N . LYS A 1 206 ? 3.374 8.822 24.761 1.00 96.69 206 LYS A N 1
ATOM 1656 C CA . LYS A 1 206 ? 2.518 9.518 25.735 1.00 96.69 206 LYS A CA 1
ATOM 1657 C C . LYS A 1 206 ? 1.030 9.254 25.535 1.00 96.69 206 LYS A C 1
ATOM 1659 O O . LYS A 1 206 ? 0.304 9.099 26.513 1.00 96.69 206 LYS A O 1
ATOM 1664 N N . VAL A 1 207 ? 0.563 9.164 24.289 1.00 96.12 207 VAL A N 1
ATOM 1665 C CA . VAL A 1 207 ? -0.828 8.768 24.006 1.00 96.12 207 VAL A CA 1
ATOM 1666 C C . VAL A 1 207 ? -1.098 7.353 24.519 1.00 96.12 207 VAL A C 1
ATOM 1668 O O . VAL A 1 207 ? -2.116 7.123 25.168 1.00 96.12 207 VAL A O 1
ATOM 1671 N N . ASN A 1 208 ? -0.178 6.417 24.279 1.00 94.75 208 ASN A N 1
ATOM 1672 C CA . ASN A 1 208 ? -0.319 5.044 24.757 1.00 94.75 208 ASN A CA 1
ATOM 1673 C C . ASN A 1 208 ? -0.286 4.958 26.287 1.00 94.75 208 ASN A C 1
ATOM 1675 O O . ASN A 1 208 ? -1.142 4.301 26.873 1.00 94.75 208 ASN A O 1
ATOM 1679 N N . GLU A 1 209 ? 0.636 5.676 26.930 1.00 95.44 209 GLU A N 1
ATOM 1680 C CA . GLU A 1 209 ? 0.723 5.801 28.390 1.00 95.44 209 GLU A CA 1
ATOM 1681 C C . GLU A 1 209 ? -0.600 6.312 28.984 1.00 95.44 209 GLU A C 1
ATOM 1683 O O . GLU A 1 209 ? -1.106 5.761 29.961 1.00 95.44 209 GLU A O 1
ATOM 1688 N N . HIS A 1 210 ? -1.217 7.316 28.353 1.00 96.12 210 HIS A N 1
ATOM 1689 C CA . HIS A 1 210 ? -2.520 7.824 28.769 1.00 96.12 210 HIS A CA 1
ATOM 1690 C C . HIS A 1 210 ? -3.626 6.768 28.656 1.00 96.12 210 HIS A C 1
ATOM 1692 O O . HIS A 1 210 ? -4.325 6.516 29.636 1.00 96.12 210 HIS A O 1
ATOM 1698 N N . ILE A 1 211 ? -3.777 6.129 27.491 1.00 94.06 211 ILE A N 1
ATOM 1699 C CA . ILE A 1 211 ? -4.860 5.161 27.251 1.00 94.06 211 ILE A CA 1
ATOM 1700 C C . ILE A 1 211 ? -4.711 3.922 28.149 1.00 94.06 211 ILE A C 1
ATOM 1702 O O . ILE A 1 211 ? -5.709 3.421 28.662 1.00 94.06 211 ILE A O 1
ATOM 1706 N N . GLN A 1 212 ? -3.484 3.454 28.389 1.00 92.06 212 GLN A N 1
ATOM 1707 C CA . GLN A 1 212 ? -3.212 2.319 29.278 1.00 92.06 212 GLN A CA 1
ATOM 1708 C C . GLN A 1 212 ? -3.458 2.648 30.754 1.00 92.06 212 GLN A C 1
ATOM 1710 O O . GLN A 1 212 ? -3.786 1.751 31.526 1.00 92.06 212 GLN A O 1
ATOM 1715 N N . SER A 1 213 ? -3.348 3.921 31.147 1.00 92.44 213 SER A N 1
ATOM 1716 C CA . SER A 1 213 ? -3.661 4.354 32.515 1.00 92.44 213 SER A CA 1
ATOM 1717 C C . SER A 1 213 ? -5.164 4.399 32.831 1.00 92.44 213 SER A C 1
ATOM 1719 O O . SER A 1 213 ? -5.539 4.587 33.988 1.00 92.44 213 SER A O 1
ATOM 1721 N N . LEU A 1 214 ? -6.036 4.224 31.829 1.00 90.31 214 LEU A N 1
ATOM 1722 C CA . LEU A 1 214 ? -7.485 4.246 32.020 1.00 90.31 214 LEU A CA 1
ATOM 1723 C C . LEU A 1 214 ? -7.957 3.005 32.782 1.00 90.31 214 LEU A C 1
ATOM 1725 O O . LEU A 1 214 ? -7.770 1.869 32.346 1.00 90.31 214 LEU A O 1
ATOM 1729 N N . GLN A 1 215 ? -8.637 3.229 33.904 1.00 79.56 215 GLN A N 1
ATOM 1730 C CA . GLN A 1 215 ? -9.241 2.159 34.691 1.00 79.56 215 GLN A CA 1
ATOM 1731 C C . GLN A 1 215 ? -10.601 1.774 34.096 1.00 79.56 215 GLN A C 1
ATOM 1733 O O . GLN A 1 215 ? -11.507 2.600 34.004 1.00 79.56 215 GLN A O 1
ATOM 1738 N N . GLY A 1 216 ? -10.760 0.509 33.703 1.00 81.69 216 GLY A N 1
ATOM 1739 C CA . GLY A 1 216 ? -12.033 -0.031 33.225 1.00 81.69 216 GLY A CA 1
ATOM 1740 C C . GLY A 1 216 ? -12.257 -1.467 33.677 1.00 81.69 216 GLY A C 1
ATOM 1741 O O . GLY A 1 216 ? -11.327 -2.164 34.087 1.00 81.69 216 GLY A O 1
ATOM 1742 N N . ARG A 1 217 ? -13.510 -1.917 33.614 1.00 79.38 217 ARG A N 1
ATOM 1743 C CA . ARG A 1 217 ? -13.913 -3.257 34.065 1.00 79.38 217 ARG A CA 1
ATOM 1744 C C . ARG A 1 217 ? -13.974 -4.225 32.887 1.00 79.38 217 ARG A C 1
ATOM 1746 O O . ARG A 1 217 ? -14.338 -3.849 31.775 1.00 79.38 217 ARG A O 1
ATOM 1753 N N . LYS A 1 218 ? -13.635 -5.490 33.130 1.00 79.31 218 LYS A N 1
ATOM 1754 C CA . LYS A 1 218 ? -13.864 -6.583 32.171 1.00 79.31 218 LYS A CA 1
ATOM 1755 C C . LYS A 1 218 ? -15.263 -7.153 32.387 1.00 79.31 218 LYS A C 1
ATOM 1757 O O . LYS A 1 218 ? -15.751 -7.143 33.515 1.00 79.31 218 LYS A O 1
ATOM 1762 N N . SER A 1 219 ? -15.892 -7.670 31.331 1.00 71.12 219 SER A N 1
ATOM 1763 C CA . SER A 1 219 ? -17.208 -8.299 31.471 1.00 71.12 219 SER A CA 1
ATOM 1764 C C . SER A 1 219 ? -17.125 -9.574 32.308 1.00 71.12 219 SER A C 1
ATOM 1766 O O . SER A 1 219 ? -16.316 -10.459 32.017 1.00 71.12 219 SER A O 1
ATOM 1768 N N . HIS A 1 220 ? -17.975 -9.679 33.326 1.00 61.16 220 HIS A N 1
ATOM 1769 C CA . HIS A 1 220 ? -17.930 -10.742 34.329 1.00 61.16 220 HIS A CA 1
ATOM 1770 C C . HIS A 1 220 ? -18.536 -12.058 33.806 1.00 61.16 220 HIS A C 1
ATOM 1772 O O . HIS A 1 220 ? -18.060 -13.146 34.121 1.00 61.16 220 HIS A O 1
ATOM 1778 N N . TYR A 1 221 ? -19.557 -11.982 32.947 1.00 59.56 221 TYR A N 1
ATOM 1779 C CA . TYR A 1 221 ? -20.365 -13.149 32.551 1.00 59.56 221 TYR A CA 1
ATOM 1780 C C . TYR A 1 221 ? -20.021 -13.823 31.222 1.00 59.56 221 TYR A C 1
ATOM 1782 O O . TYR A 1 221 ? -20.678 -14.787 30.812 1.00 59.56 221 TYR A O 1
ATOM 1790 N N . SER A 1 222 ? -19.017 -13.342 30.500 1.00 54.28 222 SER A N 1
ATOM 1791 C CA . SER A 1 222 ? -18.662 -13.914 29.203 1.00 54.28 222 SER A CA 1
ATOM 1792 C C . SER A 1 222 ? -17.922 -15.249 29.370 1.00 54.28 222 SER A C 1
ATOM 1794 O O . SER A 1 222 ? -16.717 -15.277 29.601 1.00 54.28 222 SER A O 1
ATOM 1796 N N . LEU A 1 223 ? -18.650 -16.362 29.192 1.00 52.34 223 LEU A N 1
ATOM 1797 C CA . LEU A 1 223 ? -18.129 -17.744 29.154 1.00 52.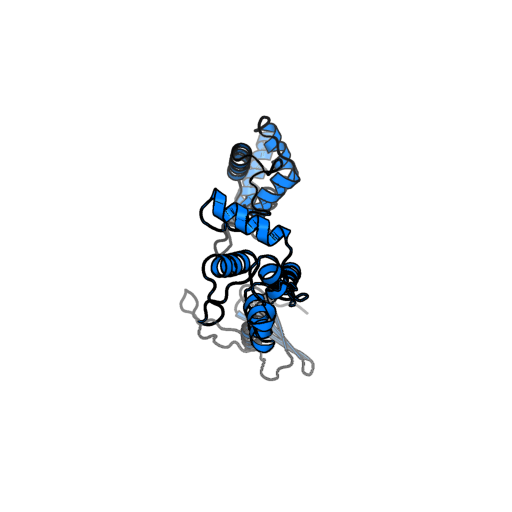34 223 LEU A CA 1
ATOM 1798 C C . LEU A 1 223 ? -16.986 -17.943 28.135 1.00 52.34 223 LEU A C 1
ATOM 1800 O O . LEU A 1 223 ? -16.163 -18.836 28.307 1.00 52.34 223 LEU A O 1
ATOM 1804 N N . ASN A 1 224 ? -16.912 -17.085 27.112 1.00 57.75 224 ASN A N 1
ATOM 1805 C CA . ASN A 1 224 ? -15.753 -16.933 26.236 1.00 57.75 224 ASN A CA 1
ATOM 1806 C C . ASN A 1 224 ? -15.050 -15.625 26.615 1.00 57.75 224 ASN A C 1
ATOM 1808 O O . ASN A 1 224 ? -15.586 -14.551 26.346 1.00 57.75 224 ASN A O 1
ATOM 1812 N N . LYS A 1 225 ? -13.887 -15.717 27.267 1.00 56.19 225 LYS A N 1
ATOM 1813 C CA . LYS A 1 225 ? -13.122 -14.581 27.804 1.00 56.19 225 LYS A CA 1
ATOM 1814 C C . LYS A 1 225 ? -12.800 -13.564 26.701 1.00 56.19 225 LYS A C 1
ATOM 1816 O O . LYS A 1 225 ? -11.873 -13.759 25.924 1.00 56.19 225 LYS A O 1
ATOM 1821 N N . SER A 1 226 ? -13.573 -12.485 26.618 1.00 68.06 226 SER A N 1
ATOM 1822 C CA . SER A 1 226 ? -13.175 -11.305 25.856 1.00 68.06 226 SER A CA 1
ATOM 1823 C C . SER A 1 226 ? -12.264 -10.458 26.739 1.00 68.06 226 SER A C 1
ATOM 1825 O O . SER A 1 226 ? -12.615 -10.169 27.878 1.00 68.06 226 SER A O 1
ATOM 1827 N N . GLU A 1 227 ? -11.117 -10.022 26.219 1.00 76.81 227 GLU A N 1
ATOM 1828 C CA . GLU A 1 227 ? -10.228 -9.065 26.903 1.00 76.81 227 GLU A CA 1
ATOM 1829 C C . GLU A 1 227 ? -10.721 -7.614 26.795 1.00 76.81 227 GLU A C 1
ATOM 1831 O O . GLU A 1 227 ? -9.987 -6.672 27.081 1.00 76.81 227 GLU A O 1
ATOM 1836 N N . LYS A 1 228 ? -11.969 -7.423 26.359 1.00 84.50 228 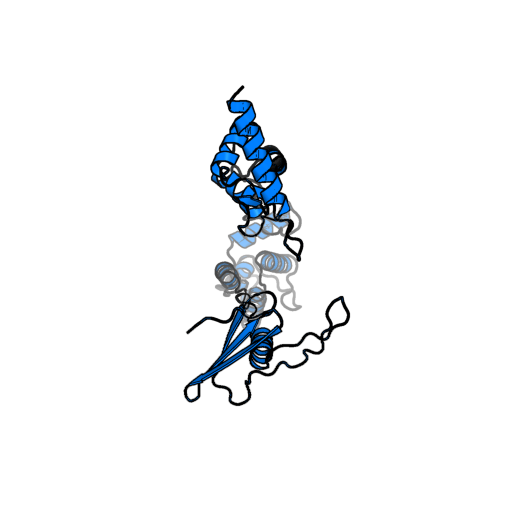LYS A N 1
ATOM 1837 C CA . LYS A 1 228 ? -12.567 -6.109 26.169 1.00 84.50 228 LYS A CA 1
ATOM 1838 C C . LYS A 1 228 ? -12.725 -5.379 27.501 1.00 84.50 228 LYS A C 1
ATOM 1840 O O . LYS A 1 228 ? -13.286 -5.925 28.453 1.00 84.50 228 LYS A O 1
ATOM 1845 N N . LEU A 1 229 ? -12.260 -4.135 27.531 1.00 86.88 229 LEU A N 1
ATOM 1846 C CA . LEU A 1 229 ? -12.324 -3.254 28.693 1.00 86.88 229 LEU A CA 1
ATOM 1847 C C . LEU A 1 229 ? -13.474 -2.251 28.523 1.00 86.88 229 LEU A C 1
ATOM 1849 O O . LEU A 1 229 ? -13.623 -1.635 27.465 1.00 86.88 229 LEU A O 1
ATOM 1853 N N . TYR A 1 230 ? -14.299 -2.112 29.557 1.00 88.38 230 TYR A N 1
ATOM 1854 C CA . TYR A 1 230 ? -15.447 -1.211 29.586 1.00 88.38 230 TYR A CA 1
ATOM 1855 C C . TYR A 1 230 ? -15.172 -0.037 30.523 1.00 88.38 230 TYR A C 1
ATOM 1857 O O . TYR A 1 230 ? -14.898 -0.226 31.710 1.00 88.38 230 TYR A O 1
ATOM 1865 N N . LEU A 1 231 ? -15.240 1.167 29.964 1.00 90.62 231 LEU A N 1
ATOM 1866 C CA . LEU A 1 231 ? -15.169 2.433 30.682 1.00 90.62 231 LEU A CA 1
ATOM 1867 C C . LEU A 1 231 ? -16.584 2.917 31.044 1.00 90.62 231 LEU A C 1
ATOM 1869 O O . LEU A 1 231 ? -17.536 2.557 30.341 1.00 90.62 231 LEU A O 1
ATOM 1873 N N . PRO A 1 232 ? -16.733 3.751 32.091 1.00 88.19 232 PRO A N 1
ATOM 1874 C CA . PRO A 1 232 ? -17.980 4.453 32.390 1.00 88.19 232 PRO A CA 1
ATOM 1875 C C . PRO A 1 232 ? -18.587 5.133 31.154 1.00 88.19 232 PRO A C 1
ATOM 1877 O O . PRO A 1 232 ? -17.864 5.627 30.287 1.00 88.19 232 PRO A O 1
ATOM 1880 N N . ASP A 1 233 ? -19.913 5.151 31.071 1.00 85.25 233 ASP A N 1
ATOM 1881 C CA . ASP A 1 233 ? -20.681 5.797 29.996 1.00 85.25 233 ASP A CA 1
ATOM 1882 C C . ASP A 1 233 ? -20.587 7.329 30.018 1.00 85.25 233 ASP A C 1
ATOM 1884 O O . ASP A 1 233 ? -20.747 7.974 28.983 1.00 85.25 233 ASP A O 1
ATOM 1888 N N . GLU A 1 234 ? -20.245 7.910 31.166 1.00 86.31 234 GLU A N 1
ATOM 1889 C CA . GLU A 1 234 ? -19.927 9.332 31.292 1.00 86.31 234 GLU A CA 1
ATOM 1890 C C . GLU A 1 234 ? -18.649 9.729 30.543 1.00 86.31 234 GLU A C 1
ATOM 1892 O O . GLU A 1 234 ? -18.491 10.896 30.165 1.00 86.31 234 GLU A O 1
ATOM 1897 N N . LEU A 1 235 ? -17.727 8.785 30.320 1.00 91.12 235 LEU A N 1
ATOM 1898 C CA . LEU A 1 235 ? -16.519 9.025 29.542 1.00 91.12 235 LEU A CA 1
ATOM 1899 C C . LEU A 1 235 ? -16.822 8.922 28.048 1.00 91.12 235 LEU A C 1
ATOM 1901 O O . LEU A 1 235 ? -17.636 8.133 27.580 1.00 91.12 235 LEU A O 1
ATOM 1905 N N . SER A 1 236 ? -16.112 9.724 27.265 1.00 92.69 236 SER A N 1
ATOM 1906 C CA . SER A 1 236 ? -16.146 9.650 25.808 1.00 92.69 236 SER A CA 1
ATOM 1907 C C . SER A 1 236 ? -14.742 9.835 25.264 1.00 92.69 236 SER A C 1
ATOM 1909 O O . SER A 1 236 ? -13.888 10.419 25.927 1.00 92.69 236 SER A O 1
ATOM 1911 N N . VAL A 1 237 ? -14.494 9.409 24.023 1.00 94.81 237 VAL A N 1
ATOM 1912 C CA . VAL A 1 237 ? -13.185 9.626 23.378 1.00 94.81 237 VAL A CA 1
ATOM 1913 C C . VAL A 1 237 ? -12.799 11.110 23.370 1.00 94.81 237 VAL A C 1
ATOM 1915 O O . VAL A 1 237 ? -11.618 11.429 23.442 1.00 94.81 237 VAL A O 1
ATOM 1918 N N . LYS A 1 238 ? -13.786 12.016 23.305 1.00 95.38 238 LYS A N 1
ATOM 1919 C CA . LYS A 1 238 ? -13.556 13.462 23.380 1.00 95.38 238 LYS A CA 1
ATOM 1920 C C . LYS A 1 238 ? -13.059 13.877 24.768 1.00 95.38 238 LYS A C 1
ATOM 1922 O O . LYS A 1 238 ? -11.994 14.470 24.850 1.00 95.38 238 LYS A O 1
ATOM 1927 N N . LYS A 1 239 ? -13.752 13.463 25.834 1.00 95.62 239 LYS A N 1
ATOM 1928 C CA . LYS A 1 239 ? -13.318 13.721 27.219 1.00 95.62 239 LYS A CA 1
ATOM 1929 C C . LYS A 1 239 ? -11.938 13.127 27.504 1.00 95.62 239 LYS A C 1
ATOM 1931 O O . LYS A 1 239 ? -11.090 13.778 28.091 1.00 95.62 239 LYS A O 1
ATOM 1936 N N . LEU A 1 240 ? -11.673 11.912 27.020 1.00 95.94 240 LEU A N 1
ATOM 1937 C CA . LEU A 1 240 ? -10.354 11.289 27.154 1.00 95.94 240 LEU A CA 1
ATOM 1938 C C . LEU A 1 240 ? -9.258 12.084 26.431 1.00 95.94 240 LEU A C 1
ATOM 1940 O O . LEU A 1 240 ? -8.129 12.141 26.903 1.00 95.94 240 LEU A O 1
ATOM 1944 N N . HIS A 1 241 ? -9.562 12.684 25.280 1.00 97.44 241 HIS A N 1
ATOM 1945 C CA . HIS A 1 241 ? -8.615 13.547 24.576 1.00 97.44 241 HIS A CA 1
ATOM 1946 C C . HIS A 1 241 ? -8.373 14.863 25.329 1.00 97.44 241 HIS A C 1
ATOM 1948 O O . HIS A 1 241 ? -7.228 15.294 25.416 1.00 97.44 241 HIS A O 1
ATOM 1954 N N . GLU A 1 242 ? -9.407 15.455 25.927 1.00 96.94 242 GLU A N 1
ATOM 1955 C CA . GLU A 1 242 ? -9.283 16.636 26.796 1.00 96.94 242 GLU A CA 1
ATOM 1956 C C . GLU A 1 242 ? -8.388 16.328 28.013 1.00 96.94 242 GLU A C 1
ATOM 1958 O O . GLU A 1 242 ? -7.380 17.004 28.216 1.00 96.94 242 GLU A O 1
ATOM 1963 N N . MET A 1 243 ? -8.645 15.218 28.717 1.00 95.50 243 MET A N 1
ATOM 1964 C CA . MET A 1 243 ? -7.809 14.733 29.829 1.00 95.50 243 MET A CA 1
ATOM 1965 C C . MET A 1 243 ? -6.354 14.466 29.405 1.00 95.50 243 MET A C 1
ATOM 1967 O O . MET A 1 243 ? -5.412 14.765 30.142 1.00 95.50 243 MET A O 1
ATOM 1971 N N . TYR A 1 244 ? -6.146 13.927 28.197 1.00 96.94 244 TYR A N 1
ATOM 1972 C CA . TYR A 1 244 ? -4.809 13.729 27.637 1.00 96.94 244 TYR A CA 1
ATOM 1973 C C . TYR A 1 244 ? -4.069 15.058 27.464 1.00 96.94 244 TYR A C 1
ATOM 1975 O O . TYR A 1 244 ? -2.906 15.162 27.855 1.00 96.94 244 TYR A O 1
ATOM 1983 N N . LEU A 1 245 ? -4.729 16.063 26.880 1.00 96.88 245 LEU A N 1
ATOM 1984 C CA . LEU A 1 245 ? -4.132 17.377 26.644 1.00 96.88 245 LEU A CA 1
ATOM 1985 C C . LEU A 1 245 ? -3.808 18.097 27.957 1.00 96.88 245 LEU A C 1
ATOM 1987 O O . LEU A 1 245 ? -2.784 18.772 28.036 1.00 96.88 245 LEU A O 1
ATOM 1991 N N . GLU A 1 246 ? -4.629 17.916 28.992 1.00 95.38 246 GLU A N 1
ATOM 1992 C CA . GLU A 1 246 ? -4.362 18.449 30.330 1.00 95.38 246 GLU A CA 1
ATOM 1993 C C . GLU A 1 246 ? -3.130 17.804 30.975 1.00 95.38 246 GLU A C 1
ATOM 1995 O O . GLU A 1 246 ? -2.292 18.513 31.539 1.00 95.38 246 GLU A O 1
ATOM 2000 N N . LYS A 1 247 ? -2.987 16.477 30.850 1.00 94.88 247 LYS A N 1
ATOM 2001 C CA . LYS A 1 247 ? -1.887 15.707 31.453 1.00 94.88 247 LYS A CA 1
ATOM 2002 C C . LYS A 1 247 ? -0.568 15.820 30.681 1.00 94.88 247 LYS A C 1
ATOM 2004 O O . LYS A 1 247 ? 0.499 15.849 31.288 1.00 94.88 247 LYS A O 1
ATOM 2009 N N . PHE A 1 248 ? -0.618 15.889 29.351 1.00 95.00 248 PHE A N 1
ATOM 2010 C CA . PHE A 1 248 ? 0.553 15.860 28.468 1.00 95.00 248 PHE A CA 1
ATOM 2011 C C . PHE A 1 248 ? 0.631 17.101 27.567 1.00 95.00 248 PHE A C 1
ATOM 2013 O O . PHE A 1 248 ? 0.806 16.992 26.353 1.00 95.00 248 PHE A O 1
ATOM 2020 N N . LYS A 1 249 ? 0.560 18.297 28.171 1.00 93.31 249 LYS A N 1
ATOM 2021 C CA . LYS A 1 249 ? 0.575 19.603 27.474 1.00 93.31 249 LYS A CA 1
ATOM 2022 C C . LYS A 1 249 ? 1.735 19.775 26.484 1.00 93.31 249 LYS A C 1
ATOM 2024 O O . LYS A 1 249 ? 1.556 20.374 25.429 1.00 93.31 249 LYS A O 1
ATOM 2029 N N . SER A 1 250 ? 2.910 19.224 26.793 1.00 93.94 250 SER A N 1
ATOM 2030 C CA . SER A 1 250 ? 4.106 19.298 25.936 1.00 93.94 250 SER A CA 1
ATOM 2031 C C . SER A 1 250 ? 4.037 18.419 24.681 1.00 93.94 250 SER A C 1
ATOM 2033 O O . SER A 1 250 ? 4.877 18.556 23.795 1.00 93.94 250 SER A O 1
ATOM 2035 N N . PHE A 1 251 ? 3.057 17.514 24.586 1.00 94.12 251 PHE A N 1
ATOM 2036 C CA . PHE A 1 251 ? 2.897 16.577 23.473 1.00 94.12 251 PHE A CA 1
ATOM 2037 C C . PHE A 1 251 ? 1.491 16.682 22.862 1.00 94.12 251 PHE A C 1
ATOM 2039 O O . PHE A 1 251 ? 0.737 15.711 22.881 1.00 94.12 251 PHE A O 1
ATOM 2046 N N . PRO A 1 252 ? 1.103 17.842 22.305 1.00 93.06 252 PRO A N 1
ATOM 2047 C CA . PRO A 1 252 ? -0.237 18.015 21.768 1.00 93.06 252 PRO A CA 1
ATOM 2048 C C . PRO A 1 252 ? -0.478 17.104 20.558 1.00 93.06 252 PRO A C 1
ATOM 2050 O O . PRO A 1 252 ? 0.401 16.863 19.727 1.00 93.06 252 PRO A O 1
ATOM 2053 N N . ILE A 1 253 ? -1.713 16.622 20.438 1.00 95.44 253 ILE A N 1
ATOM 2054 C CA . ILE A 1 253 ? -2.175 15.809 19.313 1.00 95.44 253 ILE A CA 1
ATOM 2055 C C . ILE A 1 253 ? -3.587 16.234 18.913 1.00 95.44 253 ILE A C 1
ATOM 2057 O O . ILE A 1 253 ? -4.392 16.631 19.757 1.00 95.44 253 ILE A O 1
ATOM 2061 N N . SER A 1 254 ? -3.917 16.122 17.625 1.00 95.25 254 SER A N 1
ATOM 2062 C CA . SER A 1 254 ? -5.284 16.356 17.160 1.00 95.25 254 SER A CA 1
ATOM 2063 C C . SER A 1 254 ? -6.241 15.270 17.661 1.00 95.25 254 SER A C 1
ATOM 2065 O O . SER A 1 254 ? -5.879 14.093 17.767 1.00 95.25 254 SER A O 1
ATOM 2067 N N . TYR A 1 255 ? -7.501 15.654 17.883 1.00 96.44 255 TYR A N 1
ATOM 2068 C CA . TYR A 1 255 ? -8.568 14.725 18.267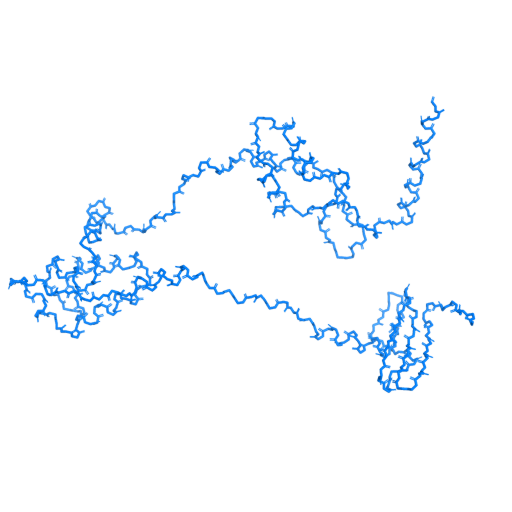 1.00 96.44 255 TYR A CA 1
ATOM 2069 C C . TYR A 1 255 ? -8.675 13.536 17.303 1.00 96.44 255 TYR A C 1
ATOM 2071 O O . TYR A 1 255 ? -8.809 12.392 17.731 1.00 96.44 255 TYR A O 1
ATOM 2079 N N . HIS A 1 256 ? -8.577 13.787 15.991 1.00 95.38 256 HIS A N 1
ATOM 2080 C CA . HIS A 1 256 ? -8.675 12.735 14.980 1.00 95.38 256 HIS A CA 1
ATOM 2081 C C . HIS A 1 256 ? -7.583 11.674 15.149 1.00 95.38 256 HIS A C 1
ATOM 2083 O O . HIS A 1 256 ? -7.875 10.479 15.115 1.00 95.38 256 HIS A O 1
ATOM 2089 N N . SER A 1 257 ? -6.338 12.103 15.359 1.00 94.62 257 SER A N 1
ATOM 2090 C CA . SER A 1 257 ? -5.209 11.197 15.551 1.00 94.62 257 SER A CA 1
ATOM 2091 C C . SER A 1 257 ? -5.330 10.412 16.857 1.00 94.62 257 SER A C 1
ATOM 2093 O O . SER A 1 257 ? -5.152 9.196 16.842 1.00 94.62 257 SER A O 1
ATOM 2095 N N . TYR A 1 258 ? -5.726 11.068 17.953 1.00 96.56 258 TYR A N 1
ATOM 2096 C CA . TYR A 1 258 ? -5.995 10.401 19.231 1.00 96.56 258 TYR A CA 1
ATOM 2097 C C . TYR A 1 258 ? -7.113 9.354 19.106 1.00 96.56 258 TYR A C 1
ATOM 2099 O O . TYR A 1 258 ? -6.930 8.190 19.455 1.00 96.56 258 TYR A O 1
ATOM 2107 N N . ARG A 1 259 ? -8.260 9.739 18.528 1.00 95.25 259 ARG A N 1
ATOM 2108 C CA . ARG A 1 259 ? -9.403 8.846 18.283 1.00 95.25 259 ARG A CA 1
ATOM 2109 C C . ARG A 1 259 ? -9.018 7.662 17.407 1.00 95.25 259 ARG A C 1
ATOM 2111 O O . ARG A 1 259 ? -9.501 6.558 17.638 1.00 95.25 259 ARG A O 1
ATOM 2118 N N . LYS A 1 260 ? -8.195 7.893 16.382 1.00 94.31 260 LYS A N 1
ATOM 2119 C CA . LYS A 1 260 ? -7.721 6.832 15.498 1.00 94.31 260 LYS A CA 1
ATOM 2120 C C . LYS A 1 260 ? -6.939 5.794 16.296 1.00 94.31 260 LYS A C 1
ATOM 2122 O O . LYS A 1 260 ? -7.347 4.644 16.259 1.00 94.31 260 LYS A O 1
ATOM 2127 N N . ILE A 1 261 ? -5.929 6.218 17.060 1.00 94.00 261 ILE A N 1
ATOM 2128 C CA . ILE A 1 261 ? -5.127 5.339 17.929 1.00 94.00 261 ILE A CA 1
ATOM 2129 C C . ILE A 1 261 ? -6.037 4.574 18.898 1.00 94.00 261 ILE A C 1
ATOM 2131 O O . ILE A 1 261 ? -5.983 3.351 18.966 1.00 94.00 261 ILE A O 1
ATOM 2135 N N . PHE A 1 262 ? -6.948 5.274 19.580 1.00 93.81 262 PHE A N 1
ATOM 2136 C CA . PHE A 1 262 ? -7.875 4.658 20.530 1.00 93.81 262 PHE A CA 1
ATOM 2137 C C . PHE A 1 262 ? -8.745 3.556 19.901 1.00 93.81 262 PHE A C 1
ATOM 2139 O O . PHE A 1 262 ? -8.954 2.518 20.511 1.00 93.81 262 PHE A O 1
ATOM 2146 N N . ILE A 1 263 ? -9.260 3.763 18.686 1.00 90.25 263 ILE A N 1
ATOM 2147 C CA . ILE A 1 263 ? -10.163 2.801 18.032 1.00 90.25 263 ILE A CA 1
ATOM 2148 C C . ILE A 1 263 ? -9.401 1.659 17.354 1.00 90.25 263 ILE A C 1
ATOM 2150 O O . ILE A 1 263 ? -9.915 0.543 17.299 1.00 90.25 263 ILE A O 1
ATOM 2154 N N . THR A 1 264 ? -8.231 1.931 16.770 1.00 89.81 264 THR A N 1
ATOM 2155 C CA . THR A 1 264 ? -7.486 0.917 16.011 1.00 89.81 264 THR A CA 1
ATOM 2156 C C . THR A 1 264 ? -6.655 0.016 16.905 1.00 89.81 264 THR A C 1
ATOM 2158 O O . THR A 1 264 ? -6.558 -1.175 16.616 1.00 89.81 264 THR A O 1
ATOM 2161 N N . ASP A 1 265 ? -6.086 0.570 17.975 1.00 89.00 265 ASP A N 1
ATOM 2162 C CA . ASP A 1 265 ? -5.043 -0.109 18.745 1.00 89.00 265 ASP A CA 1
ATOM 2163 C C . ASP A 1 265 ? -5.592 -0.695 20.057 1.00 89.00 265 ASP A C 1
ATOM 2165 O O . ASP A 1 265 ? -4.965 -1.576 20.643 1.00 89.00 265 ASP A O 1
ATOM 2169 N N . TYR A 1 266 ? -6.782 -0.264 20.500 1.00 89.12 266 TYR A N 1
ATOM 2170 C CA . TYR A 1 266 ? -7.362 -0.665 21.782 1.00 89.12 266 TYR A CA 1
ATOM 2171 C C . TYR A 1 266 ? -8.772 -1.255 21.648 1.00 89.12 266 TYR A C 1
ATOM 2173 O O . TYR A 1 266 ? -9.658 -0.713 20.991 1.00 89.12 266 TYR A O 1
ATOM 2181 N N . ASN A 1 267 ? -9.013 -2.365 22.352 1.00 89.62 267 ASN A N 1
ATOM 2182 C CA . ASN A 1 267 ? -10.323 -3.015 22.447 1.00 89.62 267 ASN A CA 1
ATOM 2183 C C . ASN A 1 267 ? -11.111 -2.491 23.663 1.00 89.62 267 ASN A C 1
ATOM 2185 O O . ASN A 1 267 ? -11.383 -3.228 24.614 1.00 89.62 267 ASN A O 1
ATOM 2189 N N . ILE A 1 268 ? -11.440 -1.197 23.643 1.00 89.62 268 ILE A N 1
ATOM 2190 C CA . ILE A 1 268 ? -12.133 -0.491 24.732 1.00 89.62 268 ILE A CA 1
ATOM 2191 C C . ILE A 1 268 ? -13.531 -0.052 24.269 1.00 89.62 268 ILE A C 1
ATOM 2193 O O . ILE A 1 268 ? -13.752 0.275 23.101 1.00 89.62 268 ILE A O 1
ATOM 2197 N N . SER A 1 269 ? -14.526 -0.058 25.156 1.00 88.00 269 SER A N 1
ATOM 2198 C CA . SER A 1 269 ? -15.845 0.538 24.890 1.00 88.00 269 SER A CA 1
ATOM 2199 C C . SER A 1 269 ? -16.396 1.286 26.092 1.00 88.00 269 SER A C 1
ATOM 2201 O O . SER A 1 269 ? -15.944 1.083 27.212 1.00 88.00 269 SER A O 1
ATOM 2203 N N . PHE A 1 270 ? -17.371 2.153 25.837 1.00 89.75 270 PHE A N 1
ATOM 2204 C CA . PHE A 1 270 ? -18.057 2.938 26.858 1.00 89.75 270 PHE A CA 1
ATOM 2205 C C . PHE A 1 270 ? -19.377 2.273 27.237 1.00 89.75 270 PHE A C 1
ATOM 2207 O O . PHE A 1 270 ? -20.061 1.720 26.369 1.00 89.75 270 PHE A O 1
ATOM 2214 N N . GLY A 1 271 ? -19.724 2.362 28.516 1.00 83.75 271 GLY A N 1
ATOM 2215 C CA . GLY A 1 271 ? -20.934 1.787 29.083 1.00 83.75 271 GLY A CA 1
ATOM 2216 C C . GLY A 1 271 ? -20.826 0.283 29.317 1.00 83.75 271 GLY A C 1
ATOM 2217 O O . GLY A 1 271 ? -20.219 -0.464 28.548 1.00 83.75 271 GLY A O 1
ATOM 2218 N N . TYR A 1 272 ? -21.437 -0.171 30.405 1.00 75.31 272 TYR A N 1
ATOM 2219 C CA . TYR A 1 272 ? -21.403 -1.575 30.791 1.00 75.31 272 TYR A CA 1
ATOM 2220 C C . TYR A 1 272 ? -22.462 -2.390 30.032 1.00 75.31 272 TYR A C 1
ATOM 2222 O O . TYR A 1 272 ? -23.551 -1.885 29.735 1.00 75.31 272 TYR A O 1
ATOM 2230 N N . PRO A 1 273 ? -22.191 -3.668 29.708 1.00 70.75 273 PRO A N 1
ATOM 2231 C CA . PRO A 1 273 ? -23.204 -4.534 29.123 1.00 70.75 273 PRO A CA 1
ATOM 2232 C C . PRO A 1 273 ? -24.415 -4.692 30.054 1.00 70.75 273 PRO A C 1
ATOM 2234 O O . PRO A 1 273 ? -24.268 -4.971 31.237 1.00 70.75 273 PRO A O 1
ATOM 2237 N N . ARG A 1 274 ? -25.641 -4.599 29.520 1.00 61.31 274 ARG A N 1
ATOM 2238 C CA . ARG A 1 274 ? -26.883 -4.669 30.331 1.00 61.31 274 ARG A CA 1
ATOM 2239 C C . ARG A 1 274 ? -27.113 -6.005 31.055 1.00 61.31 274 ARG A C 1
ATOM 2241 O O . ARG A 1 274 ? -28.066 -6.136 31.806 1.00 61.31 274 ARG A O 1
ATOM 2248 N N . TYR A 1 275 ? -26.296 -7.013 30.775 1.00 57.62 275 TYR A N 1
ATOM 2249 C CA . TYR A 1 275 ? -26.359 -8.345 31.375 1.00 57.62 275 TYR A CA 1
ATOM 2250 C C . TYR A 1 275 ? -25.269 -8.572 32.440 1.00 57.62 275 TYR A C 1
ATOM 2252 O O . TYR A 1 275 ? -25.100 -9.708 32.874 1.00 57.62 275 TYR A O 1
ATOM 2260 N N . ASP A 1 276 ? -24.524 -7.526 32.828 1.00 49.75 276 ASP A N 1
ATOM 2261 C CA . ASP A 1 276 ? -23.404 -7.585 33.785 1.00 49.75 276 ASP A CA 1
ATOM 2262 C C . ASP A 1 276 ? -23.783 -7.272 35.246 1.00 49.75 276 ASP A C 1
ATOM 2264 O O . ASP A 1 276 ? -22.900 -7.104 36.082 1.00 49.75 276 ASP A O 1
ATOM 2268 N N . THR A 1 277 ? -25.070 -7.254 35.600 1.00 55.16 277 THR A N 1
ATOM 2269 C CA . THR A 1 277 ? -25.481 -7.281 37.009 1.00 55.16 277 THR A CA 1
ATOM 2270 C C . THR A 1 277 ? -25.679 -8.724 37.476 1.00 55.16 277 THR A C 1
ATOM 2272 O O . THR A 1 277 ? -26.399 -9.525 36.875 1.00 55.16 277 THR A O 1
ATOM 2275 N N . CYS A 1 278 ? -24.944 -9.124 38.512 1.00 63.94 278 CYS A N 1
ATOM 2276 C CA . CYS A 1 278 ? -25.251 -10.318 39.297 1.00 63.94 278 CYS A CA 1
ATOM 2277 C C . CYS A 1 278 ? -26.002 -9.919 40.546 1.00 63.94 278 CYS A C 1
ATOM 2279 O O . CYS A 1 278 ? -25.813 -8.810 41.027 1.00 63.94 278 CYS A O 1
ATOM 2281 N N . SER A 1 279 ? -26.800 -10.832 41.099 1.00 62.59 279 SER A N 1
ATOM 2282 C CA . SER A 1 279 ? -27.554 -10.568 42.327 1.00 62.59 279 SER A CA 1
ATOM 2283 C C . SER A 1 279 ? -26.656 -10.028 43.449 1.00 62.59 279 SER A C 1
ATOM 2285 O O . SER A 1 279 ? -27.086 -9.191 44.228 1.00 62.59 279 SER A O 1
ATOM 2287 N N . LYS A 1 280 ? -25.378 -10.433 43.467 1.00 59.78 280 LYS A N 1
ATOM 2288 C CA . LYS A 1 280 ? -24.366 -9.940 44.406 1.00 59.78 280 LYS A CA 1
ATOM 2289 C C . LYS A 1 280 ? -23.825 -8.542 44.056 1.00 59.78 280 LYS A C 1
ATOM 2291 O O . LYS A 1 280 ? -23.552 -7.755 44.949 1.00 59.78 280 LYS A O 1
ATOM 2296 N N . CYS A 1 281 ? -23.703 -8.191 42.775 1.00 64.12 281 CYS A N 1
ATOM 2297 C CA . CYS A 1 281 ? -23.384 -6.826 42.344 1.00 64.12 281 CYS A CA 1
ATOM 2298 C C . CYS A 1 281 ? -24.544 -5.861 42.622 1.00 64.12 281 CYS A C 1
ATOM 2300 O O . CYS A 1 281 ? -24.291 -4.722 43.002 1.00 64.12 281 CYS A O 1
ATOM 2302 N N . ASP A 1 282 ? -25.792 -6.311 42.471 1.00 66.06 282 ASP A N 1
ATOM 2303 C CA . ASP A 1 282 ? -26.983 -5.521 42.809 1.00 66.06 282 ASP A CA 1
ATOM 2304 C C . ASP A 1 282 ? -27.058 -5.260 44.320 1.00 66.06 282 ASP A C 1
ATOM 2306 O O . ASP A 1 282 ? -27.345 -4.140 44.745 1.00 66.06 282 ASP A O 1
ATOM 2310 N N . GLU A 1 283 ? -26.716 -6.264 45.133 1.00 70.19 283 GLU A N 1
ATOM 2311 C CA . GLU A 1 283 ? -26.605 -6.142 46.588 1.00 70.19 283 GLU A CA 1
ATOM 2312 C C . GLU A 1 283 ? -25.528 -5.122 46.993 1.00 70.19 283 GLU A C 1
ATOM 2314 O O . GLU A 1 283 ? -25.819 -4.196 47.749 1.00 70.19 283 GLU A O 1
ATOM 2319 N N . PHE A 1 284 ? -24.323 -5.203 46.416 1.00 67.75 284 PHE A N 1
ATOM 2320 C CA . PHE A 1 284 ? -23.257 -4.228 46.681 1.00 67.75 284 PHE A CA 1
ATOM 2321 C C . PHE A 1 284 ? -23.600 -2.814 46.198 1.00 67.75 284 PHE A C 1
ATOM 2323 O O . PHE A 1 284 ? -23.326 -1.848 46.903 1.00 67.75 284 PHE A O 1
ATOM 2330 N N . THR A 1 285 ? -24.241 -2.675 45.033 1.00 67.94 285 THR A N 1
ATOM 2331 C CA . THR A 1 285 ? -24.673 -1.362 44.517 1.00 67.94 285 THR A CA 1
ATOM 2332 C C . THR A 1 285 ? -25.736 -0.745 45.430 1.00 67.94 285 THR A C 1
ATOM 2334 O O . THR A 1 285 ? -25.723 0.460 45.686 1.00 67.94 285 THR A O 1
ATOM 2337 N N . SER A 1 286 ? -26.632 -1.575 45.973 1.00 67.44 286 SER A N 1
ATOM 2338 C CA . SER A 1 286 ? -27.644 -1.143 46.938 1.00 67.44 286 SER A CA 1
ATOM 2339 C C . SER A 1 286 ? -26.997 -0.685 48.247 1.00 67.44 286 SER A C 1
ATOM 2341 O O . SER A 1 286 ? -27.312 0.406 48.715 1.00 67.44 286 SER A O 1
ATOM 2343 N N . GLN A 1 287 ? -26.043 -1.449 48.789 1.00 73.75 287 GLN A N 1
ATOM 2344 C CA . GLN A 1 287 ? -25.289 -1.082 49.996 1.00 73.75 287 GLN A CA 1
ATOM 2345 C C . GLN A 1 287 ? -24.497 0.223 49.811 1.00 73.75 287 GLN A C 1
ATOM 2347 O O . GLN A 1 287 ? -24.573 1.112 50.654 1.00 73.75 287 GLN A O 1
ATOM 2352 N N . GLU A 1 288 ? -23.814 0.398 48.676 1.00 72.69 288 GLU A N 1
ATOM 2353 C CA . GLU A 1 288 ? -23.057 1.621 48.370 1.00 72.69 288 GLU A CA 1
ATOM 2354 C C . GLU A 1 288 ? -23.976 2.853 48.261 1.00 72.69 288 GLU A C 1
ATOM 2356 O O . GLU A 1 288 ? -23.620 3.951 48.688 1.00 72.69 288 GLU A O 1
ATOM 2361 N N . SER A 1 289 ? -25.190 2.676 47.727 1.00 68.56 289 SER A N 1
ATOM 2362 C CA . SER A 1 289 ? -26.194 3.745 47.653 1.00 68.56 289 SER A CA 1
ATOM 2363 C C . SER A 1 289 ? -26.793 4.126 49.013 1.00 68.56 289 SER A C 1
ATOM 2365 O O . SER A 1 289 ? -27.259 5.255 49.171 1.00 68.56 289 SER A O 1
ATOM 2367 N N . ILE A 1 290 ? -26.794 3.202 49.981 1.00 76.56 290 ILE A N 1
ATOM 2368 C CA . ILE A 1 290 ? -27.255 3.439 51.355 1.00 76.56 290 ILE A CA 1
ATOM 2369 C C . ILE A 1 290 ? -26.181 4.207 52.129 1.00 76.56 290 ILE A C 1
ATOM 2371 O O . ILE A 1 290 ? -26.487 5.266 52.668 1.00 76.56 290 ILE A O 1
ATOM 2375 N N . LEU A 1 291 ? -24.922 3.763 52.065 1.00 67.12 291 LEU A N 1
ATOM 2376 C CA . LEU A 1 291 ? -23.783 4.429 52.714 1.00 67.12 291 LEU A CA 1
ATOM 2377 C C . LEU A 1 291 ? -23.631 5.889 52.257 1.00 67.12 291 LEU A C 1
ATOM 2379 O O . LEU A 1 291 ? -23.550 6.797 53.075 1.00 67.12 291 LEU A O 1
ATOM 2383 N N . LYS A 1 292 ? -23.733 6.150 50.946 1.00 70.44 292 LYS A N 1
ATOM 2384 C CA . LYS A 1 292 ? -23.689 7.524 50.408 1.00 70.44 292 LYS A CA 1
ATOM 2385 C C . LYS A 1 292 ? -24.834 8.416 50.903 1.00 70.44 292 LYS A C 1
ATOM 2387 O O . LYS A 1 292 ? -24.677 9.632 50.945 1.00 70.44 292 LYS A O 1
ATOM 2392 N N . LYS A 1 293 ? -25.995 7.841 51.246 1.00 71.44 293 LYS A N 1
ATOM 2393 C CA . LYS A 1 293 ? -27.126 8.592 51.820 1.00 71.44 293 LYS A CA 1
ATOM 2394 C C . LYS A 1 293 ? -26.921 8.889 53.303 1.00 71.44 293 LYS A C 1
ATOM 2396 O O . LYS A 1 293 ? -27.389 9.929 53.759 1.00 71.44 293 LYS A O 1
ATOM 2401 N N . GLU A 1 294 ? -26.251 8.007 54.033 1.00 66.62 294 GLU A N 1
ATOM 2402 C CA . GLU A 1 294 ? -25.908 8.199 55.447 1.00 66.62 294 GLU A CA 1
ATOM 2403 C C . GLU A 1 294 ? -24.818 9.267 55.614 1.00 66.62 294 GLU A C 1
ATOM 2405 O O . GLU A 1 294 ? -24.991 10.182 56.419 1.00 66.62 294 GLU A O 1
ATOM 2410 N N . ASP A 1 295 ? -23.796 9.256 54.754 1.00 61.25 295 ASP A N 1
ATOM 2411 C CA . ASP A 1 295 ? -22.745 10.286 54.727 1.00 61.25 295 ASP A CA 1
ATOM 2412 C C . ASP A 1 295 ? -23.282 11.673 54.334 1.00 61.25 295 ASP A C 1
ATOM 2414 O O . ASP A 1 295 ? -22.776 12.688 54.790 1.00 61.25 295 ASP A O 1
ATOM 2418 N N . SER A 1 296 ? -24.331 11.743 53.505 1.00 57.47 296 SER A N 1
ATOM 2419 C CA . SER A 1 296 ? -24.970 13.017 53.120 1.00 57.47 296 SER A CA 1
ATOM 2420 C C . SER A 1 296 ? -25.927 13.597 54.171 1.00 57.47 296 SER A C 1
ATOM 2422 O O . SER A 1 296 ? -26.463 14.689 53.980 1.00 57.47 296 SER A O 1
ATOM 2424 N N . ARG A 1 297 ? -26.216 12.830 55.229 1.00 55.16 297 ARG A N 1
ATOM 2425 C CA . ARG A 1 297 ? -27.109 13.208 56.337 1.00 55.16 297 ARG A CA 1
ATOM 2426 C C . ARG A 1 297 ? -26.353 13.513 57.633 1.00 55.16 297 ARG A C 1
ATOM 2428 O O . ARG A 1 297 ? -27.003 13.916 58.596 1.00 55.16 297 ARG A O 1
ATOM 2435 N N . SER A 1 298 ? -25.039 13.296 57.643 1.00 45.41 298 SER A N 1
ATOM 2436 C CA . SER A 1 298 ? -24.116 13.676 58.718 1.00 45.41 298 SER A CA 1
ATOM 2437 C C . SER A 1 298 ? -23.453 15.007 58.381 1.00 45.41 298 SER A C 1
ATOM 2439 O O . SER A 1 298 ? -23.184 15.772 59.330 1.00 45.41 298 SER A O 1
#

Organism: NCBI:txid1586634

Foldseek 3Di:
DDDPPDDAQDKDWDDDPQWIWIWHHHVHIDIDIDSDPPFDRDWDFPPDADPVGDTDTDTPRVVVVVVVVVVPPPPPPPPPPDDDVVLVVLQVVQQPADAADDPPDPPQSQDVVQDPVLLVVLQNVSSVDRDPQVSLQVLVVCVVACDSPNDNRDDDLVNSCRSNNHDSVSVVLSVVCCVPPVHRDDDCPPVDPPDVPDADPVLVVLLVVLVVPDDFDFQDPPPPGDPEGEDEQVDDLVNSLVVSCVVCVVRHDDSVVSVCCCVPVHRYYYDDDPPRDDPVNVVVVVVVVVVVVVVVVD

Secondary structure (DSSP, 8-state):
-----PPTT-EEEEEETTEEEEEEESSSEEEEEE--TT--S-EEEEEEE-TTSPEEEEEHHHHHHHHHHHHT-----PPP-PPPHHHHHHHHHHS----------TTTTHHHHS-HHHHHHHHHHHHH---HHHHHHHHHHHHH--EETTEE----HHHHHHHTT--HHHHHHHHHHHHHHSSPPPP-TT-----TTSPPHHHHHHHHHHHHT---EEPSS-SS----EEE-TT--HHHHHHHHHHH-TTS---HHHHHHHHHHH--EEES--TT---HHHHHHHHHHHHHHHHHTT-

pLDDT: mean 82.57, std 12.78, range [36.91, 97.44]